Protein AF-M5BTW5-F1 (afdb_monomer)

Solvent-accessible surface area (backbone atoms only — not comparable to full-atom values): 14275 Å² total; per-residue (Å²): 142,81,82,79,69,48,65,45,101,85,70,46,76,40,90,47,66,66,61,48,65,71,44,42,82,61,73,59,71,44,66,67,44,65,47,73,63,82,58,66,48,66,36,24,76,92,53,45,68,59,40,37,49,99,88,67,48,55,36,38,48,32,36,43,25,48,19,76,54,32,57,30,72,68,23,50,55,57,41,41,78,63,69,27,49,52,42,46,26,91,67,56,38,49,52,64,59,53,48,52,54,53,52,52,46,49,64,49,48,40,52,74,67,54,36,56,63,32,69,42,62,56,97,88,36,74,31,76,58,36,57,47,41,51,50,39,47,52,48,51,41,53,49,51,49,51,40,49,53,48,28,44,51,50,52,28,56,76,51,73,59,76,52,54,48,54,60,47,49,53,53,45,54,50,53,37,54,54,45,18,58,54,43,51,75,38,71,66,64,71,38,63,52,35,39,44,9,40,45,63,66,70,44,50,60,58,56,41,71,71,58,33,60,69,51,31,65,69,53,40,54,66,71,58,53,34,50,55,43,16,47,49,52,27,48,56,50,38,38,72,56,30,92,77,55,45,72,68,54,48,55,61,50,59,70,52,32,37,58,85,86

Radius of gyration: 22.52 Å; Cα contacts (8 Å, |Δi|>4): 321; chains: 1; bounding box: 45×69×56 Å

Organism: Thanatephorus cucumeris (strain AG1-IB / isolate 7/3/14) (NCBI:txid1108050)

Structure (mmCIF, N/CA/C/O backbone):
data_AF-M5BTW5-F1
#
_entry.id   AF-M5BTW5-F1
#
loop_
_atom_site.group_PDB
_atom_site.id
_atom_site.type_symbol
_atom_site.label_atom_id
_atom_site.label_alt_id
_atom_site.label_comp_id
_atom_site.label_asym_id
_atom_site.label_entity_id
_atom_site.label_seq_id
_atom_site.pdbx_PDB_ins_code
_atom_site.Cartn_x
_atom_site.Cartn_y
_atom_site.Cartn_z
_atom_site.occupancy
_atom_site.B_iso_or_equiv
_atom_site.auth_seq_id
_atom_site.auth_comp_id
_atom_site.auth_asym_id
_atom_site.auth_atom_id
_atom_site.pdbx_PDB_model_num
ATOM 1 N N . MET A 1 1 ? 20.563 -43.520 -2.484 1.00 38.56 1 MET A N 1
ATOM 2 C CA . MET A 1 1 ? 20.083 -43.390 -3.876 1.00 38.56 1 MET A CA 1
ATOM 3 C C . MET A 1 1 ? 18.569 -43.283 -3.864 1.00 38.56 1 MET A C 1
ATOM 5 O O . MET A 1 1 ? 17.909 -44.293 -3.696 1.00 38.56 1 MET A O 1
ATOM 9 N N . MET A 1 2 ? 18.045 -42.068 -3.991 1.00 29.77 2 MET A N 1
ATOM 10 C CA . MET A 1 2 ? 16.720 -41.755 -4.539 1.00 29.77 2 MET A CA 1
ATOM 11 C C . MET A 1 2 ? 16.783 -40.260 -4.859 1.00 29.77 2 MET A C 1
ATOM 13 O O . MET A 1 2 ? 16.447 -39.415 -4.039 1.00 29.77 2 MET A O 1
ATOM 17 N N . SER A 1 3 ? 17.376 -39.941 -6.013 1.00 38.53 3 SER A N 1
ATOM 18 C CA . SER A 1 3 ? 17.286 -38.599 -6.582 1.00 38.53 3 SER A CA 1
ATOM 19 C C . SER A 1 3 ? 15.897 -38.512 -7.197 1.00 38.53 3 SER A C 1
ATOM 21 O O . SER A 1 3 ? 15.651 -39.090 -8.257 1.00 38.53 3 SER A O 1
ATOM 23 N N . SER A 1 4 ? 14.952 -37.907 -6.484 1.00 46.03 4 SER A N 1
ATOM 24 C CA . SER A 1 4 ? 13.658 -37.554 -7.052 1.00 46.03 4 SER A CA 1
ATOM 25 C C . SER A 1 4 ? 13.910 -36.534 -8.161 1.00 46.03 4 SER A C 1
ATOM 27 O O . SER A 1 4 ? 14.075 -35.346 -7.902 1.00 46.03 4 SER A O 1
ATOM 29 N N . CYS A 1 5 ? 14.010 -37.016 -9.401 1.00 45.59 5 CYS A N 1
ATOM 30 C CA . CYS A 1 5 ? 14.060 -36.166 -10.580 1.00 45.59 5 CYS A CA 1
ATOM 31 C C . CYS A 1 5 ? 12.747 -35.389 -10.646 1.00 45.59 5 CYS A C 1
ATOM 33 O O . CYS A 1 5 ? 11.687 -35.958 -10.909 1.00 45.59 5 CYS A O 1
ATOM 35 N N . HIS A 1 6 ? 12.813 -34.091 -10.376 1.00 64.94 6 HIS A N 1
ATOM 36 C CA . HIS A 1 6 ? 11.686 -33.201 -10.589 1.00 64.94 6 HIS A CA 1
ATOM 37 C C . HIS A 1 6 ? 11.663 -32.841 -12.076 1.00 64.94 6 HIS A C 1
ATOM 39 O O . HIS A 1 6 ? 12.641 -32.323 -12.610 1.00 64.94 6 HIS A O 1
ATOM 45 N N . VAL A 1 7 ? 10.575 -33.172 -12.766 1.00 63.53 7 VAL A N 1
ATOM 46 C CA . VAL A 1 7 ? 10.377 -32.790 -14.169 1.00 63.53 7 VAL A CA 1
ATOM 47 C C . VAL A 1 7 ? 9.744 -31.401 -14.189 1.00 63.53 7 VAL A C 1
ATOM 49 O O . VAL A 1 7 ? 8.758 -31.158 -13.492 1.00 63.53 7 VAL A O 1
ATOM 52 N N . SER A 1 8 ? 10.330 -30.469 -14.939 1.00 72.94 8 SER A N 1
ATOM 53 C CA . SER A 1 8 ? 9.784 -29.117 -15.085 1.00 72.94 8 SER A CA 1
ATOM 54 C C . SER A 1 8 ? 8.480 -29.123 -15.897 1.00 72.94 8 SER A C 1
ATOM 56 O O . SER A 1 8 ? 8.157 -30.086 -16.592 1.00 72.94 8 SER A O 1
ATOM 58 N N . ILE A 1 9 ? 7.761 -27.996 -15.909 1.00 71.94 9 ILE A N 1
ATOM 59 C CA . ILE A 1 9 ? 6.575 -27.814 -16.768 1.00 71.94 9 ILE A CA 1
ATOM 60 C C . ILE A 1 9 ? 6.895 -27.905 -18.275 1.00 71.94 9 ILE A C 1
ATOM 62 O O . ILE A 1 9 ? 5.992 -28.049 -19.091 1.00 71.94 9 ILE A O 1
ATOM 66 N N . THR A 1 10 ? 8.179 -27.832 -18.647 1.00 74.25 10 THR A N 1
ATOM 67 C CA . THR A 1 10 ? 8.679 -27.980 -20.022 1.00 74.25 10 THR A CA 1
ATOM 68 C C . THR A 1 10 ? 9.237 -29.379 -20.307 1.00 74.25 10 THR A C 1
ATOM 70 O O . THR A 1 10 ? 9.805 -29.592 -21.374 1.00 74.25 10 THR A O 1
ATOM 73 N N . GLY A 1 11 ? 9.107 -30.330 -19.373 1.00 78.38 11 GLY A N 1
ATOM 74 C CA . GLY A 1 11 ? 9.603 -31.702 -19.527 1.00 78.38 11 GLY A CA 1
ATOM 75 C C . GLY A 1 11 ? 11.099 -31.883 -19.239 1.00 78.38 11 GLY A C 1
ATOM 76 O O . GLY A 1 11 ? 11.637 -32.964 -19.459 1.00 78.38 11 GLY A O 1
ATOM 77 N N . GLU A 1 12 ? 11.785 -30.847 -18.751 1.00 84.50 12 GLU A N 1
ATOM 78 C CA . GLU A 1 12 ? 13.218 -30.899 -18.448 1.00 84.50 12 GLU A CA 1
ATOM 79 C C . GLU A 1 12 ? 13.471 -31.647 -17.137 1.00 84.50 12 GLU A C 1
ATOM 81 O O . GLU A 1 12 ? 12.792 -31.409 -16.136 1.00 84.50 12 GLU A O 1
ATOM 86 N N . VAL A 1 13 ? 14.477 -32.523 -17.126 1.00 86.25 13 VAL A N 1
ATOM 87 C CA . VAL A 1 13 ? 14.936 -33.192 -15.905 1.00 86.25 13 VAL A CA 1
ATOM 88 C C . VAL A 1 13 ? 15.751 -32.204 -15.075 1.00 86.25 13 VAL A C 1
ATOM 90 O O . VAL A 1 13 ? 16.834 -31.783 -15.480 1.00 86.25 13 VAL A O 1
ATOM 93 N N . ILE A 1 14 ? 15.240 -31.839 -13.900 1.00 87.62 14 ILE A N 1
ATOM 94 C CA . ILE A 1 14 ? 15.901 -30.894 -13.002 1.00 87.62 14 ILE A CA 1
ATOM 95 C C . ILE A 1 14 ? 16.895 -31.651 -12.117 1.00 87.62 14 ILE A C 1
ATOM 97 O O . ILE A 1 14 ? 16.499 -32.417 -11.238 1.00 87.62 14 ILE A O 1
ATOM 101 N N . ALA A 1 15 ? 18.189 -31.404 -12.335 1.00 87.81 15 ALA A N 1
ATOM 102 C CA . ALA A 1 15 ? 19.267 -31.996 -11.540 1.00 87.81 15 ALA A CA 1
ATOM 103 C C . ALA A 1 15 ? 19.372 -31.394 -10.124 1.00 87.81 15 ALA A C 1
ATOM 105 O O . ALA A 1 15 ? 19.670 -32.116 -9.176 1.00 87.81 15 ALA A O 1
ATOM 106 N N . ASP A 1 16 ? 19.098 -30.092 -9.975 1.00 89.88 16 ASP A N 1
ATOM 107 C CA . ASP A 1 16 ? 19.067 -29.386 -8.688 1.00 89.88 16 ASP A CA 1
ATOM 108 C C . ASP A 1 16 ? 17.818 -28.496 -8.595 1.00 89.88 16 ASP A C 1
ATOM 110 O O . ASP A 1 16 ? 17.703 -27.452 -9.244 1.00 89.88 16 AS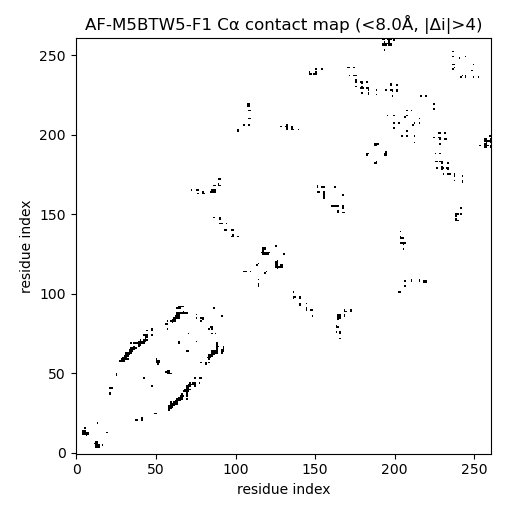P A O 1
ATOM 114 N N . GLY A 1 17 ? 16.861 -28.916 -7.763 1.00 88.94 17 GLY A N 1
ATOM 115 C CA . GLY A 1 17 ? 15.624 -28.172 -7.526 1.00 88.94 17 GLY A CA 1
ATOM 116 C C . GLY A 1 17 ? 15.844 -26.818 -6.846 1.00 88.94 17 GLY A C 1
ATOM 117 O O . GLY A 1 17 ? 15.063 -25.890 -7.063 1.00 88.94 17 GLY A O 1
ATOM 118 N N . THR A 1 18 ? 16.909 -26.668 -6.057 1.00 89.50 18 THR A N 1
ATOM 119 C CA . THR A 1 18 ? 17.249 -25.406 -5.390 1.00 89.50 18 THR A CA 1
ATOM 120 C C . THR A 1 18 ? 17.759 -24.388 -6.395 1.00 89.50 18 THR A C 1
ATOM 122 O O . THR A 1 18 ? 17.285 -23.249 -6.388 1.00 89.50 18 THR A O 1
ATOM 125 N N . ASP A 1 19 ? 18.688 -24.785 -7.266 1.00 89.88 19 ASP A N 1
ATOM 126 C CA . ASP A 1 19 ? 19.174 -23.916 -8.339 1.00 89.88 19 ASP A CA 1
ATOM 127 C C . ASP A 1 19 ? 18.041 -23.529 -9.297 1.00 89.88 19 ASP A C 1
ATOM 129 O O . ASP A 1 19 ? 17.842 -22.343 -9.580 1.00 89.88 19 ASP A O 1
ATOM 133 N N . PHE A 1 20 ? 17.224 -24.509 -9.701 1.00 90.00 20 PHE A N 1
ATOM 134 C CA . PHE A 1 20 ? 16.059 -24.270 -10.547 1.00 90.00 20 PHE A CA 1
ATOM 135 C C . PHE A 1 20 ? 15.106 -23.254 -9.918 1.00 90.00 20 PHE A C 1
ATOM 137 O O . PHE A 1 20 ? 14.772 -22.257 -10.556 1.00 90.00 20 PHE A O 1
ATOM 144 N N . ARG A 1 21 ? 14.711 -23.456 -8.654 1.00 89.06 21 ARG A N 1
ATOM 145 C CA . ARG A 1 21 ? 13.839 -22.529 -7.918 1.00 89.06 21 ARG A CA 1
ATOM 146 C C . ARG A 1 21 ? 14.444 -21.127 -7.849 1.00 89.06 21 ARG A C 1
ATOM 148 O O . ARG A 1 21 ? 13.737 -20.153 -8.079 1.00 89.06 21 ARG A O 1
ATOM 155 N N . ASN A 1 22 ? 15.734 -21.020 -7.530 1.00 91.31 22 ASN A N 1
ATOM 156 C CA . ASN A 1 22 ? 16.406 -19.732 -7.351 1.00 91.31 22 ASN A CA 1
ATOM 157 C C . ASN A 1 22 ? 16.608 -18.966 -8.666 1.00 91.31 22 ASN A C 1
ATOM 159 O O . ASN A 1 22 ? 16.847 -17.766 -8.612 1.00 91.31 22 ASN A O 1
ATOM 163 N N . ASN A 1 23 ? 16.528 -19.632 -9.821 1.00 92.06 23 ASN A N 1
ATOM 164 C CA . ASN A 1 23 ? 16.713 -19.016 -11.136 1.00 92.06 23 ASN A CA 1
ATOM 165 C C . ASN A 1 23 ? 15.454 -19.059 -12.015 1.00 92.06 23 ASN A C 1
ATOM 167 O O . ASN A 1 23 ? 15.501 -18.604 -13.158 1.00 92.06 23 ASN A O 1
ATOM 171 N N . ALA A 1 24 ? 14.338 -19.599 -11.520 1.00 91.81 24 ALA A N 1
ATOM 172 C CA . ALA A 1 24 ? 13.118 -19.810 -12.297 1.00 91.81 24 ALA A CA 1
ATOM 173 C C . ALA A 1 24 ? 12.631 -18.521 -12.978 1.00 91.81 24 ALA A C 1
ATOM 175 O O . ALA A 1 24 ? 12.308 -18.526 -14.166 1.00 91.81 24 ALA A O 1
ATOM 176 N N . HIS A 1 25 ? 12.665 -17.391 -12.270 1.00 94.12 25 HIS A N 1
ATOM 177 C CA . HIS A 1 25 ? 12.260 -16.081 -12.794 1.00 94.12 25 HIS A CA 1
ATOM 178 C C . HIS A 1 25 ? 13.103 -15.592 -13.979 1.00 94.12 25 HIS A C 1
ATOM 180 O O . HIS A 1 25 ? 12.631 -14.763 -14.746 1.00 94.12 25 HIS A O 1
ATOM 186 N N . LEU A 1 26 ? 14.321 -16.112 -14.161 1.00 95.19 26 LEU A N 1
ATOM 187 C CA . LEU A 1 26 ? 15.193 -15.793 -15.299 1.00 95.19 26 LEU A CA 1
ATOM 188 C C . LEU A 1 26 ? 14.956 -16.708 -16.511 1.00 95.19 26 LEU A C 1
ATOM 190 O O . LEU A 1 26 ? 15.565 -16.500 -17.558 1.00 95.19 26 LEU A O 1
ATOM 194 N N . ARG A 1 27 ? 14.126 -17.748 -16.365 1.00 90.69 27 ARG A N 1
ATOM 195 C CA . ARG A 1 27 ? 13.894 -18.784 -17.387 1.00 90.69 27 ARG A CA 1
ATOM 196 C C . ARG A 1 27 ? 12.555 -18.623 -18.099 1.00 90.69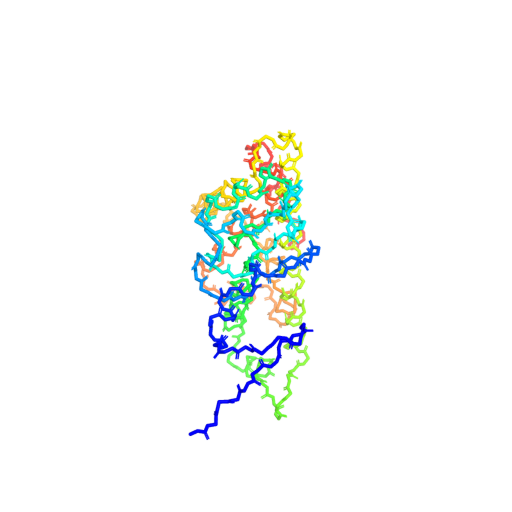 27 ARG A C 1
ATOM 198 O O . ARG A 1 27 ? 12.439 -18.994 -19.262 1.00 90.69 27 ARG A O 1
ATOM 205 N N . PHE A 1 28 ? 11.550 -18.091 -17.409 1.00 90.44 28 PHE A N 1
ATOM 206 C CA . PHE A 1 28 ? 10.185 -18.004 -17.925 1.00 90.44 28 PHE A CA 1
ATOM 207 C C . PHE A 1 28 ? 9.852 -16.623 -18.500 1.00 90.44 28 PHE A C 1
ATOM 209 O O . PHE A 1 28 ? 10.477 -15.617 -18.163 1.00 90.44 28 PHE A O 1
ATOM 216 N N . LYS A 1 29 ? 8.839 -16.598 -19.372 1.00 92.94 29 LYS A N 1
ATOM 217 C CA . LYS A 1 29 ? 8.229 -15.391 -19.943 1.00 92.94 29 LYS A CA 1
ATOM 218 C C . LYS A 1 29 ? 6.743 -15.375 -19.592 1.00 92.94 29 LYS A C 1
ATOM 220 O O . LYS A 1 29 ? 6.105 -16.425 -19.612 1.00 92.94 29 LYS A O 1
ATOM 225 N N . ALA A 1 30 ? 6.202 -14.201 -19.289 1.00 95.31 30 ALA A N 1
ATOM 226 C CA . ALA A 1 30 ? 4.786 -14.000 -18.980 1.00 95.31 30 ALA A CA 1
ATOM 227 C C . ALA A 1 30 ? 4.405 -12.531 -19.205 1.00 95.31 30 ALA A C 1
ATOM 229 O O . ALA A 1 30 ? 5.270 -11.664 -19.253 1.00 95.31 30 ALA A O 1
ATOM 230 N N . ASP A 1 31 ? 3.118 -12.205 -19.301 1.00 96.62 31 ASP A N 1
ATOM 231 C CA . ASP A 1 31 ? 2.718 -10.793 -19.380 1.00 96.62 31 ASP A CA 1
ATOM 232 C C . ASP A 1 31 ? 2.961 -10.052 -18.056 1.00 96.62 31 ASP A C 1
ATOM 234 O O . ASP A 1 31 ? 3.419 -8.905 -18.061 1.00 96.62 31 ASP A O 1
ATOM 238 N N . ILE A 1 32 ? 2.698 -10.721 -16.931 1.00 97.81 32 ILE A N 1
ATOM 239 C CA . ILE A 1 32 ? 2.801 -10.166 -15.580 1.00 97.81 32 ILE A CA 1
ATOM 240 C C . ILE A 1 32 ? 3.671 -11.085 -14.728 1.00 97.81 32 ILE A C 1
ATOM 242 O O . ILE A 1 32 ? 3.464 -12.298 -14.701 1.00 97.81 32 ILE A O 1
ATOM 246 N N . PHE A 1 33 ? 4.613 -10.495 -13.999 1.00 97.69 33 PHE A N 1
ATOM 247 C CA . PHE A 1 33 ? 5.415 -11.180 -12.998 1.00 97.69 33 PHE A CA 1
ATOM 248 C C . PHE A 1 33 ? 5.189 -10.565 -11.617 1.00 97.69 33 PHE A C 1
ATOM 250 O O . PHE A 1 33 ? 5.353 -9.362 -11.420 1.00 97.69 33 PHE A O 1
ATOM 257 N N . VAL A 1 34 ? 4.810 -11.406 -10.655 1.00 97.31 34 VAL A N 1
ATOM 258 C CA . VAL A 1 34 ? 4.547 -11.001 -9.271 1.00 97.31 34 VAL A CA 1
ATOM 259 C C . VAL A 1 34 ? 5.431 -11.845 -8.349 1.00 97.31 34 VAL A C 1
ATOM 261 O O . VAL A 1 34 ? 5.021 -12.932 -7.939 1.00 97.31 34 VAL A O 1
ATOM 264 N N . PRO A 1 35 ? 6.682 -11.432 -8.069 1.00 95.75 35 PRO A N 1
ATOM 265 C CA . PRO A 1 35 ? 7.509 -12.155 -7.114 1.00 95.75 35 PRO A CA 1
ATOM 266 C C . PRO A 1 35 ? 6.924 -11.986 -5.709 1.00 95.75 35 PRO A C 1
ATOM 268 O O . PRO A 1 35 ? 6.906 -10.876 -5.191 1.00 95.75 35 PRO A O 1
ATOM 271 N N . CYS A 1 36 ? 6.464 -13.079 -5.092 1.00 94.00 36 CYS A N 1
ATOM 272 C CA . CYS A 1 36 ? 5.878 -13.106 -3.738 1.00 94.00 36 CYS A CA 1
ATOM 273 C C . CYS A 1 36 ? 6.746 -13.861 -2.713 1.00 94.00 36 CYS A C 1
ATOM 275 O O . CYS A 1 36 ? 6.287 -14.220 -1.634 1.00 94.00 36 CYS A O 1
ATOM 277 N N . GLY A 1 37 ? 8.000 -14.140 -3.058 1.00 89.75 37 GLY A N 1
ATOM 278 C CA . GLY A 1 37 ? 8.998 -14.729 -2.176 1.00 89.75 37 GLY A CA 1
ATOM 279 C C . GLY A 1 37 ? 10.335 -14.851 -2.899 1.00 89.75 37 GLY A C 1
ATOM 280 O O . GLY A 1 37 ? 10.506 -14.319 -3.994 1.00 89.75 37 GLY A O 1
ATOM 281 N N . GLY A 1 38 ? 11.272 -15.586 -2.307 1.00 88.38 38 GLY A N 1
ATOM 282 C CA . GLY A 1 38 ? 12.609 -15.787 -2.864 1.00 88.38 38 GLY A CA 1
ATOM 283 C C . GLY A 1 38 ? 13.686 -15.028 -2.096 1.00 88.38 38 GLY A C 1
ATOM 284 O O . GLY A 1 38 ? 13.438 -14.471 -1.030 1.00 88.38 38 GLY A O 1
ATOM 285 N N . ARG A 1 39 ? 14.915 -15.076 -2.611 1.00 92.38 39 ARG A N 1
ATOM 286 C CA . ARG A 1 39 ? 16.057 -14.410 -1.979 1.00 92.38 39 ARG A CA 1
ATOM 287 C C . ARG A 1 39 ? 16.024 -12.908 -2.289 1.00 92.38 39 ARG A C 1
ATOM 289 O O . ARG A 1 39 ? 15.640 -12.549 -3.404 1.00 92.38 39 ARG A O 1
ATOM 296 N N . PRO A 1 40 ? 16.467 -12.048 -1.358 1.00 95.12 40 PRO A N 1
ATOM 297 C CA . PRO A 1 40 ? 16.780 -10.667 -1.692 1.00 95.12 40 PRO A CA 1
ATOM 298 C C . PRO A 1 40 ? 17.733 -10.610 -2.888 1.00 95.12 40 PRO A C 1
ATOM 300 O O . PRO A 1 40 ? 18.586 -11.483 -3.056 1.00 95.12 40 PRO A O 1
ATOM 303 N N . GLU A 1 41 ? 17.563 -9.590 -3.722 1.00 96.88 41 GLU A N 1
ATOM 304 C CA . GLU A 1 41 ? 18.402 -9.310 -4.888 1.00 96.88 41 GLU A CA 1
ATOM 305 C C . GLU A 1 41 ? 18.466 -10.450 -5.919 1.00 96.88 41 GLU A C 1
ATOM 307 O O . GLU A 1 41 ? 19.421 -10.554 -6.699 1.00 96.88 41 GLU A O 1
ATOM 312 N N . ALA A 1 42 ? 17.433 -11.299 -5.960 1.00 97.50 42 ALA A N 1
ATOM 313 C CA . ALA A 1 42 ? 17.290 -12.370 -6.942 1.00 97.50 42 ALA A CA 1
ATOM 314 C C . ALA A 1 42 ? 17.330 -11.848 -8.389 1.00 97.50 42 ALA A C 1
ATOM 316 O O . ALA A 1 42 ? 17.799 -12.553 -9.290 1.00 97.50 42 ALA A O 1
ATOM 317 N N . ILE A 1 43 ? 16.882 -10.610 -8.620 1.00 98.12 43 ILE A N 1
ATOM 318 C CA . ILE A 1 43 ? 17.162 -9.860 -9.846 1.00 98.12 43 ILE A CA 1
ATOM 319 C C . ILE A 1 43 ? 18.036 -8.659 -9.488 1.00 98.12 43 ILE A C 1
ATOM 321 O O . ILE A 1 43 ? 17.644 -7.778 -8.727 1.00 98.12 43 ILE A O 1
ATOM 325 N N . ASN A 1 44 ? 19.222 -8.597 -10.077 1.00 98.06 44 ASN A N 1
ATOM 326 C CA . ASN A 1 44 ? 20.183 -7.531 -9.846 1.00 98.06 44 ASN A CA 1
ATOM 327 C C . ASN A 1 44 ? 20.912 -7.170 -11.147 1.00 98.06 44 ASN A C 1
ATOM 329 O O . ASN A 1 44 ? 20.672 -7.758 -12.202 1.00 98.06 44 ASN A O 1
ATOM 333 N N . ILE A 1 45 ? 21.807 -6.182 -11.099 1.00 97.44 45 ILE A N 1
ATOM 334 C CA . ILE A 1 45 ? 22.451 -5.661 -12.312 1.00 97.44 45 ILE A CA 1
ATOM 335 C C . ILE A 1 45 ? 23.282 -6.717 -13.062 1.00 97.44 45 ILE A C 1
ATOM 337 O O . ILE A 1 45 ? 23.411 -6.624 -14.279 1.00 97.44 45 ILE A O 1
ATOM 341 N N . SER A 1 46 ? 23.790 -7.743 -12.367 1.00 97.69 46 SER A N 1
ATOM 342 C CA . SER A 1 46 ? 24.590 -8.809 -12.983 1.00 97.69 46 SER A CA 1
ATOM 343 C C . SER A 1 46 ? 23.757 -9.799 -13.804 1.00 97.69 46 SER A C 1
ATOM 345 O O . SER A 1 46 ? 24.299 -10.449 -14.695 1.00 97.69 46 SER A O 1
ATOM 347 N N . ASN A 1 47 ? 22.448 -9.916 -13.536 1.00 97.69 47 ASN A N 1
ATOM 348 C CA . ASN A 1 47 ? 21.592 -10.924 -14.168 1.00 97.69 47 ASN A CA 1
ATOM 349 C C . ASN A 1 47 ? 20.353 -10.361 -14.884 1.00 97.69 47 ASN A C 1
ATOM 351 O O . ASN A 1 47 ? 19.749 -11.083 -15.674 1.00 97.69 47 ASN A O 1
ATOM 355 N N . VAL A 1 48 ? 19.990 -9.090 -14.674 1.00 98.06 48 VAL A N 1
ATOM 356 C CA . VAL A 1 48 ? 18.768 -8.478 -15.229 1.00 98.06 48 VAL A CA 1
ATOM 357 C C . VAL A 1 48 ? 18.724 -8.492 -16.760 1.00 98.06 48 VAL A C 1
ATOM 359 O O . VAL A 1 48 ? 17.647 -8.563 -17.347 1.00 98.06 48 VAL A O 1
ATOM 362 N N . SER A 1 49 ? 19.879 -8.497 -17.431 1.00 97.06 49 SER A N 1
ATOM 363 C CA . SER A 1 49 ? 19.960 -8.629 -18.890 1.00 97.06 49 SER A CA 1
ATOM 364 C C . SER A 1 49 ? 19.367 -9.943 -19.404 1.00 97.06 49 SER A C 1
ATOM 366 O O . SER A 1 49 ? 18.849 -9.964 -20.514 1.00 97.06 49 SER A O 1
ATOM 368 N N . ARG A 1 50 ? 19.354 -11.011 -18.590 1.00 97.44 50 ARG A N 1
ATOM 369 C CA . ARG A 1 50 ? 18.732 -12.306 -18.927 1.00 97.44 50 ARG A CA 1
ATOM 370 C C . ARG A 1 50 ? 17.209 -12.235 -19.045 1.00 97.44 50 ARG A C 1
ATOM 372 O O . ARG A 1 50 ? 16.602 -13.174 -19.544 1.00 97.44 50 ARG A O 1
ATOM 379 N N . LEU A 1 51 ? 16.596 -11.151 -18.568 1.00 97.56 51 LEU A N 1
ATOM 380 C CA . LEU A 1 51 ? 15.161 -10.894 -18.701 1.00 97.56 51 LEU A CA 1
ATOM 381 C C . LEU A 1 51 ? 14.807 -10.170 -19.999 1.00 97.56 51 LEU A C 1
ATOM 383 O O . LEU A 1 51 ? 13.651 -9.795 -20.186 1.00 97.56 51 LEU A O 1
ATOM 387 N N . ILE A 1 52 ? 15.786 -9.930 -20.867 1.00 97.12 52 ILE A N 1
ATOM 388 C CA . ILE A 1 52 ? 15.611 -9.299 -22.167 1.00 97.12 52 ILE A CA 1
ATOM 389 C C . ILE A 1 52 ? 15.968 -10.337 -23.224 1.00 97.12 52 ILE A C 1
ATOM 391 O O . ILE A 1 52 ? 17.026 -10.961 -23.147 1.00 97.12 52 ILE A O 1
ATOM 395 N N . ASP A 1 53 ? 15.087 -10.539 -24.198 1.00 93.94 53 ASP A N 1
ATOM 396 C CA . ASP A 1 53 ? 15.379 -11.447 -25.300 1.00 93.94 53 ASP A CA 1
ATOM 397 C C . ASP A 1 53 ? 16.271 -10.803 -26.374 1.00 93.94 53 ASP A C 1
ATOM 399 O O . ASP A 1 53 ? 16.686 -9.647 -26.272 1.00 93.94 53 ASP A O 1
ATOM 403 N N . HIS A 1 54 ? 16.607 -11.587 -27.400 1.00 93.31 54 HIS A N 1
ATOM 404 C CA . HIS A 1 54 ? 17.511 -11.175 -28.475 1.00 93.31 54 HIS A CA 1
ATOM 405 C C . HIS A 1 54 ? 16.987 -9.986 -29.295 1.00 93.31 54 HIS A C 1
ATOM 407 O O . HIS A 1 54 ? 17.794 -9.237 -29.838 1.00 93.31 54 HIS A O 1
ATOM 413 N N . ASP A 1 55 ? 15.667 -9.774 -29.325 1.00 92.88 55 ASP A N 1
ATOM 414 C CA . ASP A 1 55 ? 15.019 -8.641 -29.995 1.00 92.88 55 ASP A CA 1
ATOM 415 C C . ASP A 1 55 ? 14.950 -7.392 -29.097 1.00 92.88 55 ASP A C 1
ATOM 417 O O . ASP A 1 55 ? 14.396 -6.358 -29.476 1.00 92.88 55 ASP A O 1
ATOM 421 N N . GLY A 1 56 ? 15.486 -7.468 -27.874 1.00 92.94 56 GLY A N 1
ATOM 422 C CA . GLY A 1 56 ? 15.420 -6.388 -26.896 1.00 92.94 56 GLY A CA 1
ATOM 423 C C . GLY A 1 56 ? 14.084 -6.306 -26.153 1.00 92.94 56 GLY A C 1
ATOM 424 O O . GLY A 1 56 ? 13.862 -5.344 -25.409 1.00 92.94 56 GLY A O 1
A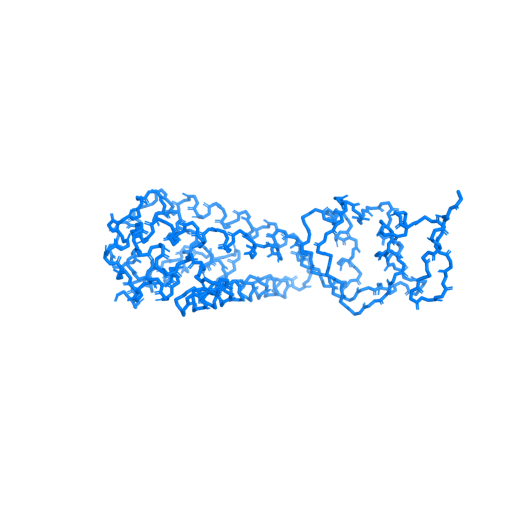TOM 425 N N . LYS A 1 57 ? 13.189 -7.289 -26.319 1.00 95.38 57 LYS A N 1
ATOM 426 C CA . LYS A 1 57 ? 11.879 -7.309 -25.668 1.00 95.38 57 LYS A CA 1
ATOM 427 C C . LYS A 1 57 ? 12.000 -7.904 -24.259 1.00 95.38 57 LYS A C 1
ATOM 429 O O . LYS A 1 57 ? 12.627 -8.948 -24.069 1.00 95.38 57 LYS A O 1
ATOM 434 N N . PRO A 1 58 ? 11.400 -7.265 -23.239 1.00 97.44 58 PRO A N 1
ATOM 435 C CA . PRO A 1 58 ? 11.423 -7.813 -21.894 1.00 97.44 58 PRO A CA 1
ATOM 436 C C . PRO A 1 58 ? 10.549 -9.070 -21.797 1.00 97.44 58 PRO A C 1
ATOM 438 O O . PRO A 1 58 ? 9.477 -9.154 -22.400 1.00 97.44 58 PRO A O 1
ATOM 441 N N . HIS A 1 59 ? 10.988 -10.030 -20.984 1.00 96.81 59 HIS A N 1
ATOM 442 C CA . HIS A 1 59 ? 10.251 -11.257 -20.669 1.00 96.81 59 HIS A CA 1
ATOM 443 C C . HIS A 1 59 ? 8.920 -10.985 -19.966 1.00 96.81 59 HIS A C 1
ATOM 445 O O . HIS A 1 59 ? 8.011 -11.806 -20.078 1.00 96.81 59 HIS A O 1
ATOM 451 N N . PHE A 1 60 ? 8.826 -9.849 -19.266 1.00 97.94 60 PHE A N 1
ATOM 452 C CA . PHE A 1 60 ? 7.658 -9.401 -18.515 1.00 97.94 60 PHE A CA 1
ATOM 453 C C . PHE A 1 60 ? 7.289 -7.976 -18.918 1.00 97.94 60 PHE A C 1
ATOM 455 O O . PHE A 1 60 ? 8.154 -7.101 -18.960 1.00 97.94 60 PHE A O 1
ATOM 462 N N . LYS A 1 61 ? 6.005 -7.725 -19.192 1.00 97.88 61 LYS A N 1
ATOM 463 C CA . LYS A 1 61 ? 5.509 -6.365 -19.469 1.00 97.88 61 LYS A CA 1
ATOM 464 C C . LYS A 1 61 ? 5.231 -5.607 -18.174 1.00 97.88 61 LYS A C 1
ATOM 466 O O . LYS A 1 61 ? 5.512 -4.412 -18.093 1.00 97.88 61 LYS A O 1
ATOM 471 N N . TYR A 1 62 ? 4.707 -6.316 -17.176 1.00 98.38 62 TYR A N 1
ATOM 472 C CA . TYR A 1 62 ? 4.377 -5.783 -15.860 1.00 98.38 62 TYR A CA 1
ATOM 473 C C . TYR A 1 62 ? 5.108 -6.554 -14.770 1.00 98.38 62 TYR A C 1
ATOM 475 O O . TYR A 1 62 ? 5.163 -7.785 -14.804 1.00 98.38 62 TYR A O 1
ATOM 483 N N . ILE A 1 63 ? 5.632 -5.828 -13.788 1.00 98.38 63 ILE A N 1
ATOM 484 C CA . ILE A 1 63 ? 6.232 -6.399 -12.586 1.00 98.38 63 ILE A CA 1
ATOM 485 C C . ILE A 1 63 ? 5.614 -5.724 -11.363 1.00 98.38 63 ILE A C 1
ATOM 487 O O . ILE A 1 63 ? 5.629 -4.499 -11.256 1.00 98.38 63 ILE A O 1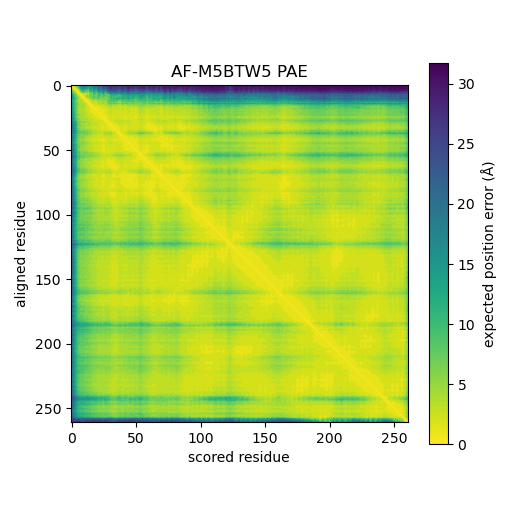
ATOM 491 N N . VAL A 1 64 ? 5.078 -6.521 -10.442 1.00 97.94 64 VAL A N 1
ATOM 492 C CA . VAL A 1 64 ? 4.525 -6.046 -9.165 1.00 97.94 64 VAL A CA 1
ATOM 493 C C . VAL A 1 64 ? 5.255 -6.774 -8.046 1.00 97.94 64 VAL A C 1
ATOM 495 O O . VAL A 1 64 ? 5.022 -7.959 -7.823 1.00 97.94 64 VAL A O 1
ATOM 498 N N . GLU A 1 65 ? 6.190 -6.103 -7.379 1.00 97.00 65 GLU A N 1
ATOM 499 C CA . GLU A 1 65 ? 7.061 -6.758 -6.401 1.00 97.00 65 GLU A CA 1
ATOM 500 C C . GLU A 1 65 ? 6.349 -6.996 -5.062 1.00 97.00 65 GLU A C 1
ATOM 502 O O . GLU A 1 65 ? 6.350 -6.147 -4.183 1.00 97.00 65 GLU A O 1
ATOM 507 N N . GLY A 1 66 ? 5.743 -8.170 -4.876 1.00 95.06 66 GLY A N 1
ATOM 508 C CA . GLY A 1 66 ? 5.162 -8.553 -3.582 1.00 95.06 66 GLY A CA 1
ATOM 509 C C . GLY A 1 66 ? 6.220 -8.878 -2.517 1.00 95.06 66 GLY A C 1
ATOM 510 O O . GLY A 1 66 ? 6.003 -8.671 -1.327 1.00 95.06 66 GLY A O 1
ATOM 511 N N . ALA A 1 67 ? 7.380 -9.380 -2.937 1.00 94.31 67 ALA A N 1
ATOM 512 C CA . ALA A 1 67 ? 8.492 -9.747 -2.074 1.00 94.31 67 ALA A CA 1
ATOM 513 C C . ALA A 1 67 ? 9.394 -8.552 -1.772 1.00 94.31 67 ALA A C 1
ATOM 515 O O . ALA A 1 67 ? 9.782 -7.801 -2.666 1.00 94.31 67 ALA A O 1
ATOM 516 N N . ASN A 1 68 ? 9.789 -8.434 -0.507 1.00 93.31 68 ASN A N 1
ATOM 517 C CA . ASN A 1 68 ? 10.718 -7.407 -0.067 1.00 93.31 68 ASN A CA 1
ATOM 518 C C . ASN A 1 68 ? 12.108 -7.615 -0.695 1.00 93.31 68 ASN A C 1
ATOM 520 O O . ASN A 1 68 ? 12.688 -8.698 -0.593 1.00 93.31 68 ASN A O 1
ATOM 524 N N . LEU A 1 69 ? 12.641 -6.563 -1.314 1.00 94.44 69 LEU A N 1
ATOM 525 C CA . LEU A 1 69 ? 13.980 -6.462 -1.895 1.00 94.44 69 LEU A CA 1
ATOM 526 C C . LEU A 1 69 ? 14.303 -7.508 -2.974 1.00 94.44 69 LEU A C 1
ATOM 528 O O . LEU A 1 69 ? 15.472 -7.824 -3.186 1.00 94.44 69 LEU A O 1
ATOM 532 N N . PHE A 1 70 ? 13.304 -8.053 -3.676 1.00 97.62 70 PHE A N 1
ATOM 533 C CA . PHE A 1 70 ? 13.536 -9.081 -4.701 1.00 97.62 70 PHE A CA 1
ATOM 534 C C . PHE A 1 70 ? 14.344 -8.556 -5.901 1.00 97.62 70 PHE A C 1
ATOM 536 O O . PHE A 1 70 ? 15.214 -9.261 -6.420 1.00 97.62 70 PHE A O 1
ATOM 543 N N . ILE A 1 71 ? 14.081 -7.316 -6.332 1.00 98.31 71 ILE A N 1
ATOM 544 C CA . ILE A 1 71 ? 14.793 -6.649 -7.430 1.00 98.31 71 ILE A CA 1
ATOM 545 C C . ILE A 1 71 ? 15.627 -5.490 -6.877 1.00 98.31 71 ILE A C 1
ATOM 547 O O . ILE A 1 71 ? 15.119 -4.631 -6.161 1.00 98.31 71 ILE A O 1
ATOM 551 N N . THR A 1 72 ? 16.911 -5.398 -7.226 1.00 98.25 72 THR A N 1
ATOM 552 C CA . THR A 1 72 ? 17.724 -4.238 -6.815 1.00 98.25 72 THR A CA 1
ATOM 553 C C . THR A 1 72 ? 17.308 -2.969 -7.558 1.00 98.25 72 THR A C 1
ATOM 555 O O . THR A 1 72 ? 16.810 -3.016 -8.684 1.00 98.25 72 THR A O 1
ATOM 558 N N . GLN A 1 73 ? 17.560 -1.793 -6.975 1.00 97.81 73 GLN A N 1
ATOM 559 C CA . GLN A 1 73 ? 17.156 -0.520 -7.588 1.00 97.81 73 GLN A CA 1
ATOM 560 C C . GLN A 1 73 ? 17.736 -0.327 -8.999 1.00 97.81 73 GLN A C 1
ATOM 562 O O . GLN A 1 73 ? 17.015 0.078 -9.908 1.00 97.81 73 GLN A O 1
ATOM 567 N N . GLN A 1 74 ? 19.003 -0.694 -9.221 1.00 98.25 74 GLN A N 1
ATOM 568 C CA . GLN A 1 74 ? 19.625 -0.605 -10.548 1.00 98.25 74 GLN A CA 1
ATOM 569 C C . GLN A 1 74 ? 18.941 -1.519 -11.574 1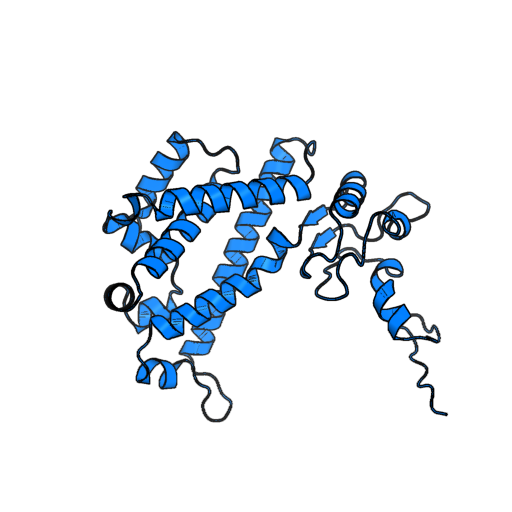.00 98.25 74 GLN A C 1
ATOM 571 O O . GLN A 1 74 ? 18.741 -1.117 -12.722 1.00 98.25 74 GLN A O 1
ATOM 576 N N . ALA A 1 75 ? 18.522 -2.720 -11.164 1.00 98.44 75 ALA A N 1
ATOM 577 C CA . ALA A 1 75 ? 17.773 -3.621 -12.030 1.00 98.44 75 ALA A CA 1
ATOM 578 C C . ALA A 1 75 ? 16.368 -3.085 -12.351 1.00 98.44 75 ALA A C 1
ATOM 580 O O . ALA A 1 75 ? 15.953 -3.146 -13.508 1.00 98.44 75 ALA A O 1
ATOM 581 N N . ARG A 1 76 ? 15.666 -2.471 -11.386 1.00 98.44 76 ARG A N 1
ATOM 582 C CA . ARG A 1 76 ? 14.373 -1.808 -11.645 1.00 98.44 76 ARG A CA 1
ATOM 583 C C . ARG A 1 76 ? 14.504 -0.705 -12.694 1.00 98.44 76 ARG A C 1
ATOM 585 O O . ARG A 1 76 ? 13.776 -0.702 -13.684 1.00 98.44 76 ARG A O 1
ATOM 592 N N . LEU A 1 77 ? 15.493 0.178 -12.536 1.00 98.38 77 LEU A N 1
ATOM 593 C CA . LEU A 1 77 ? 15.768 1.255 -13.495 1.00 98.38 77 LEU A CA 1
ATOM 594 C C . LEU A 1 77 ? 16.134 0.714 -14.885 1.00 98.38 77 LEU A C 1
ATOM 596 O O . LEU A 1 77 ? 15.724 1.276 -15.901 1.00 98.38 77 LEU A O 1
ATOM 600 N N . PHE A 1 78 ? 16.893 -0.383 -14.946 1.00 98.38 78 PHE A N 1
ATOM 601 C CA . PHE A 1 78 ? 17.226 -1.056 -16.201 1.00 98.38 78 PHE A CA 1
ATOM 602 C C . PHE A 1 78 ? 15.980 -1.586 -16.932 1.00 98.38 78 PHE A C 1
ATOM 604 O O . PHE A 1 78 ? 15.899 -1.461 -18.160 1.00 98.38 78 PHE A O 1
ATOM 611 N N . LEU A 1 79 ? 15.029 -2.165 -16.192 1.00 98.25 79 LEU A N 1
ATOM 612 C CA . LEU A 1 79 ? 13.774 -2.710 -16.719 1.00 98.25 79 LEU A CA 1
ATOM 613 C C . LEU A 1 79 ? 12.822 -1.592 -17.166 1.00 98.25 79 LEU A C 1
ATOM 615 O O . LEU A 1 79 ? 12.301 -1.638 -18.279 1.00 98.25 79 LEU A O 1
ATOM 619 N N . GLU A 1 80 ? 12.657 -0.538 -16.364 1.00 97.88 80 GLU A N 1
ATOM 620 C CA . GLU A 1 80 ? 11.793 0.597 -16.717 1.00 97.88 80 GLU A CA 1
ATOM 621 C C . GLU A 1 80 ? 12.287 1.353 -17.963 1.00 97.88 80 GLU A C 1
ATOM 623 O O . GLU A 1 80 ? 11.480 1.729 -18.814 1.00 97.88 80 GLU A O 1
ATOM 628 N N . LYS A 1 81 ? 13.611 1.488 -18.158 1.00 96.56 81 LYS A N 1
ATOM 629 C CA . LYS A 1 81 ? 14.193 2.029 -19.409 1.00 96.56 81 LYS A CA 1
ATOM 630 C C . LYS A 1 81 ? 13.789 1.230 -20.654 1.00 96.56 81 LYS A C 1
ATOM 632 O O . LYS A 1 81 ? 13.801 1.765 -21.758 1.00 96.56 81 LYS A O 1
ATOM 637 N N . ARG A 1 82 ? 13.411 -0.039 -20.481 1.00 96.56 82 ARG A N 1
ATOM 638 C CA . ARG A 1 82 ? 12.906 -0.942 -21.528 1.00 96.56 82 ARG A CA 1
ATOM 639 C C . ARG A 1 82 ? 11.383 -1.063 -21.512 1.00 96.56 82 ARG A C 1
ATOM 641 O O . ARG A 1 82 ? 10.832 -2.028 -22.029 1.00 96.56 82 ARG A O 1
ATOM 648 N N . ARG A 1 83 ? 10.705 -0.050 -20.962 1.00 95.62 83 ARG A N 1
ATOM 649 C CA . ARG A 1 83 ? 9.243 0.101 -20.939 1.00 95.62 83 ARG A CA 1
ATOM 650 C C . ARG A 1 83 ? 8.505 -0.970 -20.130 1.00 95.62 83 ARG A C 1
ATOM 652 O O . ARG A 1 83 ? 7.297 -1.117 -20.295 1.00 95.62 83 ARG A O 1
ATOM 659 N N . VAL A 1 84 ? 9.198 -1.680 -19.238 1.00 98.00 84 VAL A N 1
ATOM 660 C CA . VAL A 1 84 ? 8.536 -2.528 -18.240 1.00 98.00 84 VAL A CA 1
ATOM 661 C C . VAL A 1 84 ? 7.803 -1.625 -17.252 1.00 98.00 84 VAL A C 1
ATOM 663 O O . VAL A 1 84 ? 8.386 -0.684 -16.714 1.00 98.00 84 VAL A O 1
ATOM 666 N N . VAL A 1 85 ? 6.525 -1.903 -17.005 1.00 98.00 85 VAL A N 1
ATOM 667 C CA . VAL A 1 85 ? 5.752 -1.214 -15.967 1.00 98.00 85 VAL A CA 1
ATOM 668 C C . VAL A 1 85 ? 6.019 -1.916 -14.645 1.00 98.00 85 VAL A C 1
ATOM 670 O O . VAL A 1 85 ? 5.554 -3.033 -14.427 1.00 98.00 85 VAL A O 1
ATOM 673 N N . LEU A 1 86 ? 6.790 -1.267 -13.777 1.00 98.25 86 LEU A N 1
ATOM 674 C CA . LEU A 1 86 ? 7.236 -1.845 -12.517 1.00 98.25 86 LEU A CA 1
ATOM 675 C C . LEU A 1 86 ? 6.669 -1.072 -11.323 1.00 98.25 86 LEU A C 1
ATOM 677 O O . LEU A 1 86 ? 6.791 0.152 -11.255 1.00 98.25 86 LEU A O 1
ATOM 681 N N . PHE A 1 87 ? 6.084 -1.804 -10.374 1.00 97.94 87 PHE A N 1
ATOM 682 C CA . PHE A 1 87 ? 5.720 -1.306 -9.050 1.00 97.94 87 PHE A CA 1
ATOM 683 C C . PHE A 1 87 ? 6.661 -1.904 -8.009 1.00 97.94 87 PHE A C 1
ATOM 685 O O . PHE A 1 87 ? 6.699 -3.121 -7.811 1.00 97.94 87 PHE A O 1
ATOM 692 N N . LYS A 1 88 ? 7.432 -1.012 -7.379 1.00 96.75 88 LYS A N 1
ATOM 693 C CA . LYS A 1 88 ? 8.419 -1.334 -6.351 1.00 96.75 88 LYS A CA 1
ATOM 694 C C . LYS A 1 88 ? 7.741 -1.969 -5.130 1.00 96.75 88 LYS A C 1
ATOM 696 O O . LYS A 1 88 ? 6.610 -1.625 -4.785 1.00 96.75 88 LYS A O 1
ATOM 701 N N . ASP A 1 89 ? 8.482 -2.842 -4.459 1.00 95.31 89 ASP A N 1
ATOM 702 C CA . ASP A 1 89 ? 8.081 -3.552 -3.247 1.00 95.31 89 ASP A CA 1
ATOM 703 C C . ASP A 1 89 ? 7.527 -2.639 -2.159 1.00 95.31 89 ASP A C 1
ATOM 705 O O . ASP A 1 89 ? 6.417 -2.871 -1.690 1.00 95.31 89 ASP A O 1
ATOM 709 N N . SER A 1 90 ? 8.221 -1.542 -1.852 1.00 93.56 90 SER A N 1
ATOM 710 C CA . SER A 1 90 ? 7.787 -0.569 -0.842 1.00 93.56 90 SER A CA 1
ATOM 711 C C . SER A 1 90 ? 6.408 0.044 -1.094 1.00 93.56 90 SER A C 1
ATOM 713 O O . SER A 1 90 ? 5.833 0.580 -0.156 1.00 93.56 90 SER A O 1
ATOM 715 N N . SER A 1 91 ? 5.871 -0.024 -2.317 1.00 95.56 91 SER A N 1
ATOM 716 C CA . SER A 1 91 ? 4.477 0.335 -2.621 1.00 95.56 91 SER A CA 1
ATOM 717 C C . SER A 1 91 ? 3.571 -0.895 -2.730 1.00 95.56 91 SER A C 1
ATOM 719 O O . SER A 1 91 ? 2.442 -0.874 -2.248 1.00 95.56 91 SER A O 1
ATOM 721 N N . ALA A 1 92 ? 4.041 -1.974 -3.358 1.00 95.62 92 ALA A N 1
ATOM 722 C CA . ALA A 1 92 ? 3.218 -3.134 -3.693 1.00 95.62 92 ALA A CA 1
ATOM 723 C C . ALA A 1 92 ? 2.940 -4.084 -2.510 1.00 95.62 92 ALA A C 1
ATOM 725 O O . ALA A 1 92 ? 1.936 -4.795 -2.533 1.00 95.62 92 ALA A O 1
ATOM 726 N N . ASN A 1 93 ? 3.786 -4.101 -1.473 1.00 93.56 93 ASN A N 1
ATOM 727 C CA . ASN A 1 93 ? 3.710 -5.083 -0.382 1.00 93.56 93 ASN A CA 1
ATOM 728 C C . ASN A 1 93 ? 3.119 -4.555 0.944 1.00 93.56 93 ASN A C 1
ATOM 730 O O . ASN A 1 93 ? 3.077 -5.284 1.936 1.00 93.56 93 ASN A O 1
ATOM 734 N N . LYS A 1 94 ? 2.588 -3.322 0.965 1.00 93.62 94 LYS A N 1
ATOM 735 C CA . LYS A 1 94 ? 2.042 -2.670 2.177 1.00 93.62 94 LYS A CA 1
ATOM 736 C C . LYS A 1 94 ? 0.834 -3.381 2.802 1.00 93.62 94 LYS A C 1
ATOM 738 O O . LYS A 1 94 ? 0.524 -3.145 3.971 1.00 93.62 94 LYS A O 1
ATOM 743 N N . GLY A 1 95 ? 0.161 -4.257 2.051 1.00 94.06 95 GLY A N 1
ATOM 744 C CA . GLY A 1 95 ? -1.037 -4.967 2.507 1.00 94.06 95 GLY A CA 1
ATOM 745 C C . GLY A 1 95 ? -0.824 -5.762 3.797 1.00 94.06 95 GLY A C 1
ATOM 746 O O . GLY A 1 95 ? -1.681 -5.714 4.672 1.00 94.06 95 GLY A O 1
ATOM 747 N N . GLY A 1 96 ? 0.339 -6.407 3.960 1.00 92.25 96 GLY A N 1
ATOM 748 C CA . GLY A 1 96 ? 0.653 -7.181 5.167 1.00 92.25 96 GLY A CA 1
ATOM 749 C C . GLY A 1 96 ? 0.769 -6.322 6.431 1.00 92.25 96 GLY A C 1
ATOM 750 O O . GLY A 1 96 ? 0.257 -6.700 7.483 1.00 92.25 96 GLY A O 1
ATOM 751 N N . VAL A 1 97 ? 1.385 -5.138 6.316 1.00 92.19 97 VAL A N 1
ATOM 752 C CA . VAL A 1 97 ? 1.472 -4.167 7.421 1.00 92.19 97 VAL A CA 1
ATOM 753 C C . VAL A 1 97 ? 0.086 -3.620 7.751 1.00 92.19 97 VAL A C 1
ATOM 755 O O . VAL A 1 97 ? -0.290 -3.554 8.913 1.00 92.19 97 VAL A O 1
ATOM 758 N N . THR A 1 98 ? -0.716 -3.291 6.732 1.00 94.56 98 THR A N 1
ATOM 759 C CA . THR A 1 98 ? -2.094 -2.821 6.945 1.00 94.56 98 THR A CA 1
ATOM 760 C C . THR A 1 98 ? -2.939 -3.869 7.671 1.00 94.56 98 THR A C 1
ATOM 762 O O . THR A 1 98 ? -3.626 -3.530 8.632 1.00 94.56 98 THR A O 1
ATOM 765 N N . SER A 1 99 ? -2.878 -5.142 7.264 1.00 96.12 99 SER A N 1
ATOM 766 C CA . SER A 1 99 ? -3.654 -6.197 7.923 1.00 96.12 99 SER A CA 1
ATOM 767 C C . SER A 1 99 ? -3.246 -6.408 9.378 1.00 96.12 99 SER A C 1
ATOM 769 O O . SER A 1 99 ? -4.125 -6.492 10.230 1.00 96.12 99 SER A O 1
ATOM 771 N N . SER A 1 100 ? -1.945 -6.444 9.687 1.00 94.69 100 SER A N 1
ATOM 772 C CA . SER A 1 100 ? -1.486 -6.676 11.061 1.00 94.69 100 SER A CA 1
ATOM 773 C C . SER A 1 100 ? -1.764 -5.480 11.974 1.00 94.69 100 SER A C 1
ATOM 775 O O . SER A 1 100 ? -2.182 -5.666 13.114 1.00 94.69 100 SER A O 1
ATOM 777 N N . SER A 1 101 ? -1.624 -4.244 11.479 1.00 95.12 101 SER A N 1
ATOM 778 C CA . SER A 1 101 ? -2.017 -3.048 12.235 1.00 95.12 101 SER A CA 1
ATOM 779 C C . SER A 1 101 ? -3.510 -3.051 12.570 1.00 95.12 101 SER A C 1
ATOM 781 O O . SER A 1 101 ? -3.893 -2.715 13.689 1.00 95.12 101 SER A O 1
ATOM 783 N N . LEU A 1 102 ? -4.366 -3.464 11.632 1.00 96.81 102 LEU A N 1
ATOM 784 C CA . LEU A 1 102 ? -5.807 -3.553 11.873 1.00 96.81 102 LEU A CA 1
ATOM 785 C C . LEU A 1 102 ? -6.180 -4.755 12.755 1.00 96.81 102 LEU A C 1
ATOM 787 O O . LEU A 1 102 ? -7.161 -4.695 13.489 1.00 96.81 102 LEU A O 1
ATOM 791 N N . GLU A 1 103 ? -5.393 -5.823 12.773 1.00 96.06 103 GLU A N 1
ATOM 792 C CA . GLU A 1 103 ? -5.562 -6.902 13.749 1.00 96.06 103 GLU A CA 1
ATOM 793 C C . GLU A 1 103 ? -5.248 -6.430 15.179 1.00 96.06 103 GLU A C 1
ATOM 795 O O . GLU A 1 103 ? -6.054 -6.633 16.089 1.00 96.06 103 GLU A O 1
ATOM 800 N N . VAL A 1 104 ? -4.136 -5.708 15.370 1.00 96.31 104 VAL A N 1
ATOM 801 C CA . VAL A 1 104 ? -3.789 -5.077 16.657 1.00 96.31 104 VAL A CA 1
ATOM 802 C C . VAL A 1 104 ? -4.872 -4.089 17.093 1.00 96.31 104 VAL A C 1
ATOM 804 O O . VAL A 1 104 ? -5.259 -4.077 18.261 1.00 96.31 104 VAL A O 1
ATOM 807 N N . LEU A 1 105 ? -5.417 -3.304 16.158 1.00 97.19 105 LEU A N 1
ATOM 808 C CA . LEU A 1 105 ? -6.521 -2.382 16.430 1.00 97.19 105 LEU A CA 1
ATOM 809 C C . LEU A 1 105 ? -7.745 -3.091 17.027 1.00 97.19 105 LEU A C 1
ATOM 811 O O . LEU A 1 105 ? -8.359 -2.548 17.941 1.00 97.19 105 LEU A O 1
ATOM 815 N N . ALA A 1 106 ? -8.094 -4.291 16.551 1.00 97.38 106 ALA A N 1
ATOM 816 C CA . ALA A 1 106 ? -9.196 -5.060 17.128 1.00 97.38 106 ALA A CA 1
ATOM 817 C C . ALA A 1 106 ? -8.889 -5.497 18.569 1.00 97.38 106 ALA A C 1
ATOM 819 O O . ALA A 1 106 ? -9.762 -5.408 19.427 1.00 97.38 106 ALA A O 1
ATOM 820 N N . GLY A 1 107 ? -7.646 -5.907 18.845 1.00 96.94 107 GLY A N 1
ATOM 821 C CA . GLY A 1 107 ? -7.197 -6.270 20.194 1.00 96.94 107 GLY A CA 1
ATOM 822 C C . GLY A 1 107 ? -7.185 -5.100 21.182 1.00 96.94 107 GLY A C 1
ATOM 823 O O . GLY A 1 107 ? -7.458 -5.297 22.358 1.00 96.94 107 GLY A O 1
ATOM 824 N N . LEU A 1 108 ? -6.908 -3.880 20.714 1.00 96.81 108 LEU A N 1
ATOM 825 C CA . LEU A 1 108 ? -6.973 -2.668 21.543 1.00 96.81 108 LEU A CA 1
ATOM 826 C C . LEU A 1 108 ? -8.397 -2.100 21.661 1.00 96.81 108 LEU A C 1
ATOM 828 O O . LEU A 1 108 ? -8.722 -1.417 22.630 1.00 96.81 108 LEU A O 1
ATOM 832 N N . GLY A 1 109 ? -9.226 -2.310 20.638 1.00 96.31 109 GLY A N 1
ATOM 833 C CA . GLY A 1 109 ? -10.557 -1.720 20.532 1.00 96.31 109 GLY A CA 1
ATOM 834 C C . GLY A 1 109 ? -11.656 -2.520 21.229 1.00 96.31 109 GLY A C 1
ATOM 835 O O . GLY A 1 109 ? -12.647 -1.926 21.657 1.00 96.31 109 GLY A O 1
ATOM 836 N N . LEU A 1 110 ? -11.501 -3.839 21.352 1.00 97.75 110 LEU A N 1
ATOM 837 C CA . LEU A 1 110 ? -12.461 -4.741 21.996 1.00 97.75 110 LEU A CA 1
ATOM 838 C C . LEU A 1 110 ? -12.059 -5.038 23.448 1.00 97.7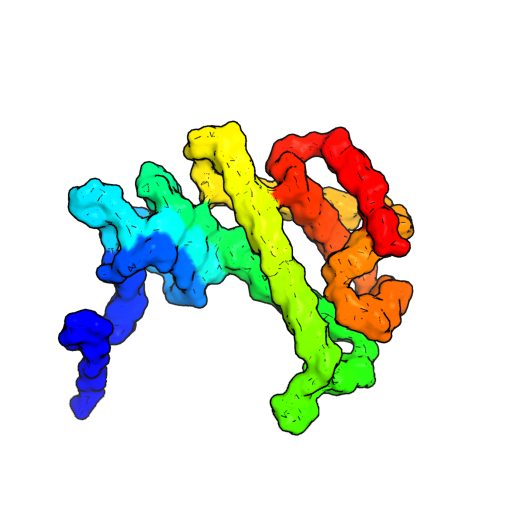5 110 LEU A C 1
ATOM 840 O O . LEU A 1 110 ? -10.881 -5.017 23.790 1.00 97.75 110 LEU A O 1
ATOM 844 N N . SER A 1 111 ? -13.036 -5.328 24.308 1.00 97.19 111 SER A N 1
ATOM 845 C CA . SER A 1 111 ? -12.766 -5.947 25.611 1.00 97.19 111 SER A CA 1
ATOM 846 C C . SER A 1 111 ? -12.350 -7.413 25.445 1.00 97.19 111 SER A C 1
ATOM 848 O O . SER A 1 111 ? -12.623 -8.023 24.412 1.00 97.19 111 SER A O 1
ATOM 850 N N . ASP A 1 112 ? -11.770 -8.021 26.482 1.00 97.38 112 ASP A N 1
ATOM 851 C CA . ASP A 1 112 ? -11.396 -9.443 26.456 1.00 97.38 112 ASP A CA 1
ATOM 852 C C . AS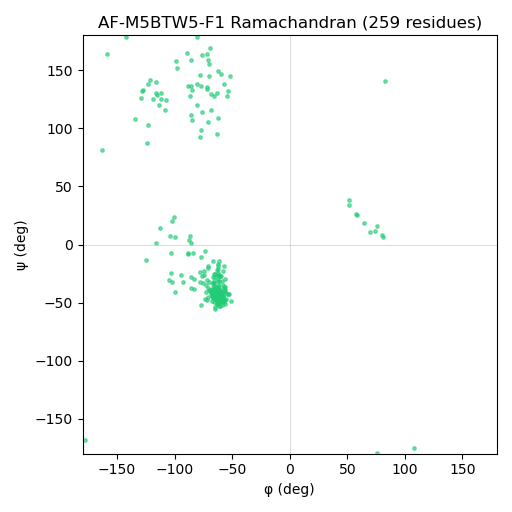P A 1 112 ? -12.580 -10.353 26.091 1.00 97.38 112 ASP A C 1
ATOM 854 O O . ASP A 1 112 ? -12.444 -11.266 25.276 1.00 97.38 112 ASP A O 1
ATOM 858 N N . SER A 1 113 ? -13.766 -10.089 26.654 1.00 97.56 113 SER A N 1
ATOM 859 C CA . SER A 1 113 ? -14.969 -10.874 26.364 1.00 97.56 113 SER A CA 1
ATOM 860 C C . SER A 1 113 ? -15.464 -10.670 24.931 1.00 97.56 113 SER A C 1
ATOM 862 O O . SER A 1 113 ? -15.813 -11.646 24.269 1.00 97.56 113 SER A O 1
ATOM 864 N N . GLU A 1 114 ? -15.459 -9.431 24.431 1.00 97.44 114 GLU A N 1
ATOM 865 C CA . GLU A 1 114 ? -15.809 -9.115 23.042 1.00 97.44 114 GLU A CA 1
ATOM 866 C C . GLU A 1 114 ? -14.816 -9.758 22.064 1.00 97.44 114 GLU A C 1
ATOM 868 O O . GLU A 1 114 ? -15.221 -10.315 21.046 1.00 97.44 114 GLU A O 1
ATOM 873 N N . TYR A 1 115 ? -13.518 -9.729 22.373 1.00 97.81 115 TYR A N 1
ATOM 874 C CA . TYR A 1 115 ? -12.477 -10.312 21.532 1.00 97.81 115 TYR A CA 1
ATOM 875 C C . TYR A 1 115 ? -12.602 -11.837 21.462 1.00 97.81 115 TYR A C 1
ATOM 877 O O . TYR A 1 115 ? -12.574 -12.407 20.371 1.00 97.81 115 TYR A O 1
ATOM 885 N N . ILE A 1 116 ? -12.798 -12.509 22.601 1.00 97.38 116 ILE A N 1
ATOM 886 C CA . ILE A 1 116 ? -13.027 -13.962 22.643 1.00 97.38 116 ILE A CA 1
ATOM 887 C C . ILE A 1 116 ? -14.291 -14.338 21.865 1.00 97.38 116 ILE A C 1
ATOM 889 O O . ILE A 1 116 ? -14.300 -15.337 21.148 1.00 97.38 116 ILE A O 1
ATOM 893 N N . GLU A 1 117 ? -15.354 -13.544 21.978 1.00 97.31 117 GLU A N 1
ATOM 894 C CA . GLU A 1 117 ? -16.602 -13.807 21.265 1.00 97.31 117 GLU A CA 1
ATOM 895 C C . GLU A 1 117 ? -16.453 -13.636 19.750 1.00 97.31 117 GLU A C 1
ATOM 897 O O . GLU A 1 117 ? -16.954 -14.453 18.975 1.00 97.31 117 GLU A O 1
ATOM 902 N N . HIS A 1 118 ? -15.779 -12.567 19.326 1.00 97.69 118 HIS A N 1
ATOM 903 C CA . HIS A 1 118 ? -15.821 -12.111 17.944 1.00 97.69 118 HIS A CA 1
ATOM 904 C C . HIS A 1 118 ? -14.596 -12.482 17.111 1.00 97.69 118 HIS A C 1
ATOM 906 O O . HIS A 1 118 ? -14.748 -12.708 15.913 1.00 97.69 118 HIS A O 1
ATOM 912 N N . MET A 1 119 ? -13.401 -12.555 17.693 1.00 97.25 119 MET A N 1
ATOM 913 C CA . MET A 1 119 ? -12.153 -12.769 16.949 1.00 97.25 119 MET A CA 1
ATOM 914 C C . MET A 1 119 ? -11.624 -14.202 17.047 1.00 97.25 119 MET A C 1
ATOM 916 O O . MET A 1 119 ? -10.911 -14.648 16.149 1.00 97.25 119 MET A O 1
ATOM 920 N N . ILE A 1 120 ? -11.981 -14.942 18.101 1.00 97.00 120 ILE A N 1
ATOM 921 C CA . ILE A 1 120 ? -11.516 -16.317 18.304 1.00 97.00 120 ILE A CA 1
ATOM 922 C C . ILE A 1 120 ? -12.447 -17.314 17.611 1.00 97.00 120 ILE A C 1
ATOM 924 O O . ILE A 1 120 ? -13.672 -17.223 17.680 1.00 97.00 120 ILE A O 1
ATOM 928 N N . PHE A 1 121 ? -11.848 -18.295 16.939 1.00 97.06 121 PHE A N 1
ATOM 929 C CA . PHE A 1 121 ? -12.582 -19.345 16.243 1.00 97.06 121 PHE A CA 1
ATOM 930 C C . PHE A 1 121 ? -13.217 -20.306 17.250 1.00 97.06 121 PHE A C 1
ATOM 932 O O . PHE A 1 121 ? -12.558 -20.771 18.180 1.00 97.06 121 PHE A O 1
ATOM 939 N N . LYS A 1 122 ? -14.480 -20.665 17.015 1.00 95.56 122 LYS A N 1
ATOM 940 C CA . LYS A 1 122 ? -15.221 -21.656 17.806 1.00 95.56 122 LYS A CA 1
ATOM 941 C C . LYS A 1 122 ? -15.457 -22.882 16.935 1.00 95.56 122 LYS A C 1
ATOM 943 O O . LYS A 1 122 ? -15.938 -22.751 15.812 1.00 95.56 122 LYS A O 1
ATOM 948 N N . ASP A 1 123 ? -15.042 -24.056 17.407 1.00 95.50 123 ASP A N 1
ATOM 949 C CA . ASP A 1 123 ? -15.123 -25.320 16.654 1.00 95.50 123 ASP A CA 1
ATOM 950 C C . ASP A 1 123 ? -14.518 -25.230 15.237 1.00 95.50 123 ASP A C 1
ATOM 952 O O . ASP A 1 123 ? -15.048 -25.766 14.262 1.00 95.50 123 ASP A O 1
ATOM 956 N N . GLY A 1 124 ? -13.407 -24.492 15.110 1.00 95.31 124 GLY A N 1
ATOM 957 C CA . GLY A 1 124 ? -12.708 -24.279 13.841 1.00 95.31 124 GLY A CA 1
ATOM 958 C C . GLY A 1 124 ? -13.404 -23.322 12.867 1.00 95.31 124 GLY A C 1
ATOM 959 O O . GLY A 1 124 ? -12.994 -23.251 11.710 1.00 95.31 124 GLY A O 1
ATOM 960 N N . LYS A 1 125 ? -14.430 -22.577 13.302 1.00 97.00 125 LYS A N 1
ATOM 961 C CA . LYS A 1 125 ? -15.163 -21.615 12.468 1.00 97.00 125 LYS A CA 1
ATOM 962 C C . LYS A 1 125 ? -15.004 -20.177 12.977 1.00 97.00 125 LYS A C 1
ATOM 964 O O . LYS A 1 125 ? -15.055 -19.963 14.191 1.00 97.00 125 LYS A O 1
ATOM 969 N N . PRO A 1 126 ? -14.840 -19.192 12.076 1.00 97.25 126 PRO A N 1
ATOM 970 C CA . PRO A 1 126 ? -14.850 -17.783 12.449 1.00 97.25 126 PRO A CA 1
ATOM 971 C C . PRO A 1 126 ? -16.263 -17.321 12.830 1.00 97.25 126 PRO A C 1
ATOM 973 O O . PRO A 1 126 ? -17.263 -17.916 12.420 1.00 97.25 126 PRO A O 1
ATOM 976 N N . SER A 1 127 ? -16.352 -16.224 13.581 1.00 98.06 127 SER A N 1
ATOM 977 C CA . SER A 1 127 ? -17.620 -15.518 13.785 1.00 98.06 127 SER A CA 1
ATOM 978 C C . SER A 1 127 ? -18.000 -14.691 12.544 1.00 98.06 127 SER A C 1
ATOM 980 O O . SER A 1 127 ? -17.152 -14.350 11.715 1.00 98.06 127 SER A O 1
ATOM 982 N N . SER A 1 128 ? -19.268 -14.279 12.446 1.00 98.00 128 SER A N 1
ATOM 983 C CA . SER A 1 128 ? -19.717 -13.341 11.404 1.00 98.00 128 SER A CA 1
ATOM 984 C C . SER A 1 128 ? -19.040 -11.968 11.508 1.00 98.00 128 SER A C 1
ATOM 986 O O . SER A 1 128 ? -18.826 -11.304 10.488 1.00 98.00 128 SER A O 1
ATOM 988 N N . PHE A 1 129 ? -18.673 -11.552 12.726 1.00 98.31 129 PHE A N 1
ATOM 989 C CA . PHE A 1 129 ? -17.873 -10.353 12.954 1.00 98.31 129 PHE A CA 1
ATOM 990 C C . PHE A 1 129 ? -16.497 -10.508 12.309 1.00 98.31 129 PHE A C 1
ATOM 992 O O . PHE A 1 129 ? -16.117 -9.653 11.516 1.00 98.31 129 PHE A O 1
ATOM 999 N N . TYR A 1 130 ? -15.782 -11.605 12.585 1.00 98.38 130 TYR A N 1
ATOM 1000 C CA . TYR A 1 130 ? -14.440 -11.842 12.045 1.00 98.38 130 TYR A CA 1
ATOM 1001 C C . TYR A 1 130 ? -14.448 -11.819 10.515 1.00 98.38 130 TYR A C 1
ATOM 1003 O O . TYR A 1 130 ? -13.649 -11.120 9.897 1.00 98.38 130 TYR A O 1
ATOM 1011 N N . GLU A 1 131 ? -15.396 -12.520 9.886 1.00 98.31 131 GLU A N 1
ATOM 1012 C CA . GLU A 1 131 ? -15.524 -12.531 8.425 1.00 98.31 131 GLU A CA 1
ATOM 1013 C C . GLU A 1 131 ? -15.785 -11.134 7.843 1.00 98.31 131 GLU A C 1
ATOM 1015 O O . GLU A 1 131 ? -15.234 -10.779 6.799 1.00 98.31 131 GLU A O 1
ATOM 1020 N N . SER A 1 132 ? -16.617 -10.330 8.510 1.00 98.62 132 SER A N 1
ATOM 1021 C CA . SER A 1 132 ? -16.912 -8.954 8.092 1.00 98.62 132 SER A CA 1
ATOM 1022 C C . SER A 1 132 ? -15.709 -8.032 8.303 1.00 98.62 132 SER A C 1
ATOM 1024 O O . SER A 1 132 ? -15.383 -7.230 7.430 1.00 98.62 132 SER A O 1
ATOM 1026 N N . TYR A 1 133 ? -14.984 -8.211 9.406 1.00 98.50 133 TYR A N 1
ATOM 1027 C CA . TYR A 1 133 ? -13.775 -7.461 9.722 1.00 98.50 133 TYR A CA 1
ATOM 1028 C C . TYR A 1 133 ? -12.656 -7.738 8.710 1.00 98.50 133 TYR A C 1
ATOM 1030 O O . TYR A 1 133 ? -12.026 -6.809 8.207 1.00 98.50 133 TYR A O 1
ATOM 1038 N N . VAL A 1 134 ? -12.464 -9.003 8.318 1.00 98.19 134 VAL A N 1
ATOM 1039 C CA . VAL A 1 134 ? -11.524 -9.384 7.252 1.00 98.19 134 VAL A CA 1
ATOM 1040 C C . VAL A 1 134 ? -11.897 -8.729 5.920 1.00 98.19 134 VAL A C 1
ATOM 1042 O O . VAL A 1 134 ? -11.012 -8.237 5.218 1.00 98.19 134 VAL A O 1
ATOM 1045 N N . LYS A 1 135 ? -13.190 -8.668 5.571 1.00 98.44 135 LYS A N 1
ATOM 1046 C CA . LYS A 1 135 ? -13.652 -7.986 4.348 1.00 98.44 135 LYS A CA 1
ATOM 1047 C C . LYS A 1 135 ? -13.371 -6.485 4.385 1.00 98.44 135 LYS A C 1
ATOM 1049 O O . LYS A 1 135 ? -12.919 -5.941 3.380 1.00 98.44 135 LYS A O 1
ATOM 1054 N N . ASP A 1 136 ? -13.574 -5.831 5.527 1.00 98.44 136 ASP A N 1
ATOM 1055 C CA . ASP A 1 136 ? -13.225 -4.417 5.684 1.00 98.44 136 ASP A CA 1
ATOM 1056 C C . ASP A 1 136 ? -11.715 -4.191 5.504 1.00 98.44 136 ASP A C 1
ATOM 1058 O O . ASP A 1 136 ? -11.311 -3.290 4.768 1.00 98.44 136 ASP A O 1
ATOM 1062 N N . ILE A 1 137 ? -10.870 -5.039 6.104 1.00 98.06 137 ILE A N 1
ATOM 1063 C CA . ILE A 1 137 ? -9.408 -4.975 5.937 1.00 98.06 137 ILE A CA 1
ATOM 1064 C C . ILE A 1 137 ? -9.024 -5.136 4.460 1.00 98.06 137 ILE A C 1
ATOM 1066 O O . ILE A 1 137 ? -8.241 -4.346 3.931 1.00 98.06 137 ILE A O 1
ATOM 1070 N N . GLN A 1 138 ? -9.590 -6.127 3.765 1.00 98.19 138 GLN A N 1
ATOM 1071 C CA . GLN A 1 138 ? -9.344 -6.347 2.336 1.00 98.19 138 GLN A CA 1
ATOM 1072 C C . GLN A 1 138 ? -9.769 -5.142 1.486 1.00 98.19 138 GLN A C 1
ATOM 1074 O O . GLN A 1 138 ? -9.057 -4.769 0.546 1.00 98.19 138 GLN A O 1
ATOM 1079 N N . ALA A 1 139 ? -10.896 -4.508 1.821 1.00 98.00 139 ALA A N 1
ATOM 1080 C CA . ALA A 1 139 ? -11.369 -3.304 1.149 1.00 98.00 139 ALA A CA 1
ATOM 1081 C C . ALA A 1 139 ? -10.418 -2.118 1.371 1.00 98.00 139 ALA A C 1
ATOM 1083 O O . ALA A 1 139 ? -10.075 -1.427 0.410 1.00 98.00 139 ALA A O 1
ATOM 1084 N N . ILE A 1 140 ? -9.925 -1.922 2.600 1.00 97.00 140 ILE A N 1
ATOM 1085 C CA . ILE A 1 140 ? -8.934 -0.885 2.925 1.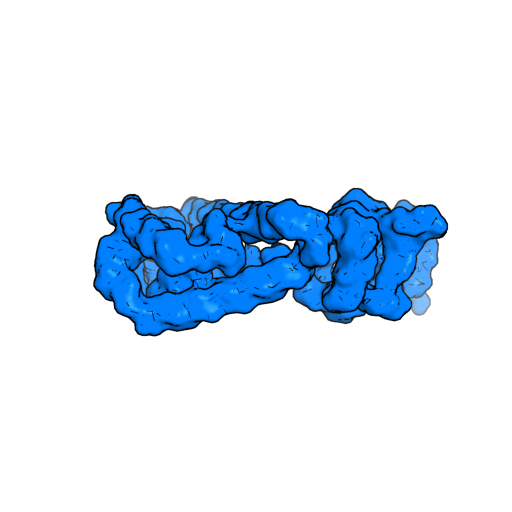00 97.00 140 ILE A CA 1
ATOM 1086 C C . ILE A 1 140 ? -7.635 -1.118 2.146 1.00 97.00 140 ILE A C 1
ATOM 1088 O O . ILE A 1 140 ? -7.141 -0.198 1.495 1.00 97.00 140 ILE A O 1
ATOM 1092 N N . ILE A 1 141 ? -7.109 -2.349 2.144 1.00 97.19 141 ILE A N 1
ATOM 1093 C CA . ILE A 1 141 ? -5.894 -2.708 1.395 1.00 97.19 141 ILE A CA 1
ATOM 1094 C C . ILE A 1 141 ? -6.078 -2.418 -0.099 1.00 97.19 141 ILE A C 1
ATOM 1096 O O . ILE A 1 141 ? -5.224 -1.778 -0.714 1.00 97.19 141 ILE A O 1
ATOM 1100 N N . SER A 1 142 ? -7.203 -2.841 -0.678 1.00 97.50 142 SER A N 1
ATOM 1101 C CA . SER A 1 142 ? -7.496 -2.655 -2.106 1.00 97.50 142 SER A CA 1
ATOM 1102 C C . SER A 1 142 ? -7.654 -1.178 -2.476 1.00 97.50 142 SER A C 1
ATOM 1104 O O . SER A 1 142 ? -7.153 -0.740 -3.515 1.00 97.50 142 SER A O 1
ATOM 1106 N N . SER A 1 143 ? -8.315 -0.398 -1.616 1.00 96.50 143 SER A N 1
ATOM 1107 C CA . SER A 1 143 ? -8.475 1.048 -1.780 1.00 96.50 143 SER A CA 1
ATOM 1108 C C . SER A 1 143 ? -7.120 1.756 -1.742 1.00 96.50 143 SER A C 1
ATOM 1110 O O . SER A 1 143 ? -6.767 2.465 -2.685 1.00 96.50 143 SER A O 1
ATOM 1112 N N . ASN A 1 144 ? -6.309 1.485 -0.716 1.00 95.81 144 ASN A N 1
ATOM 1113 C CA . ASN A 1 144 ? -4.980 2.076 -0.564 1.00 95.81 144 ASN A CA 1
ATOM 1114 C C . ASN A 1 144 ? -4.062 1.723 -1.741 1.00 95.81 144 ASN A C 1
ATOM 1116 O O . ASN A 1 144 ? -3.422 2.613 -2.302 1.00 95.81 144 ASN A O 1
ATOM 1120 N N . ALA A 1 145 ? -4.047 0.456 -2.168 1.00 96.31 145 ALA A N 1
ATOM 1121 C CA . ALA A 1 145 ? -3.272 0.015 -3.325 1.00 96.31 145 ALA A CA 1
ATOM 1122 C C . ALA A 1 145 ? -3.702 0.741 -4.611 1.00 96.31 145 ALA A C 1
ATOM 1124 O O . ALA A 1 145 ? -2.856 1.195 -5.382 1.00 96.31 145 ALA A O 1
ATOM 1125 N N . SER A 1 146 ? -5.011 0.905 -4.823 1.00 96.69 146 SER A N 1
ATOM 1126 C CA . SER A 1 146 ? -5.556 1.615 -5.988 1.00 96.69 146 SER A CA 1
ATOM 1127 C C . SER A 1 146 ? -5.193 3.102 -5.978 1.00 96.69 146 SER A C 1
ATOM 1129 O O . SER A 1 146 ? -4.798 3.655 -7.008 1.00 96.69 146 SER A O 1
ATOM 1131 N N . LEU A 1 147 ? -5.297 3.754 -4.817 1.00 96.44 147 LEU A N 1
ATOM 1132 C CA . LEU A 1 147 ? -4.960 5.165 -4.638 1.00 96.44 147 LEU A CA 1
ATOM 1133 C C . LEU A 1 147 ? -3.469 5.425 -4.875 1.00 96.44 147 LEU A C 1
ATOM 1135 O O . LEU A 1 147 ? -3.124 6.337 -5.632 1.00 96.44 147 LEU A O 1
ATOM 1139 N N . GLU A 1 148 ? -2.595 4.608 -4.286 1.00 96.69 148 GLU A N 1
ATOM 1140 C CA . GLU A 1 148 ? -1.146 4.741 -4.425 1.00 96.69 148 GLU A CA 1
ATOM 1141 C C . GLU A 1 148 ? -0.681 4.436 -5.854 1.00 96.69 148 GLU A C 1
ATOM 1143 O O . GLU A 1 148 ? 0.023 5.247 -6.461 1.00 96.69 148 GLU A O 1
ATOM 1148 N N . ALA A 1 149 ? -1.135 3.323 -6.444 1.00 96.31 149 ALA A N 1
ATOM 1149 C CA . ALA A 1 149 ? -0.813 2.983 -7.829 1.00 96.31 149 ALA A CA 1
ATOM 1150 C C . ALA A 1 149 ? -1.318 4.058 -8.804 1.00 96.31 149 ALA A C 1
ATOM 1152 O O . ALA A 1 149 ? -0.598 4.462 -9.721 1.00 96.31 149 ALA A O 1
ATOM 1153 N N . GLY A 1 150 ? -2.528 4.578 -8.573 1.00 96.31 150 GLY A N 1
ATOM 1154 C CA . GLY A 1 150 ? -3.086 5.692 -9.332 1.00 96.31 150 GLY A CA 1
ATOM 1155 C C . GLY A 1 150 ? -2.265 6.974 -9.184 1.00 96.31 150 GLY A C 1
ATOM 1156 O O . GLY A 1 150 ? -2.042 7.668 -10.174 1.00 96.31 150 GLY A O 1
ATOM 1157 N N . CYS A 1 151 ? -1.776 7.279 -7.980 1.00 96.62 151 CYS A N 1
ATOM 1158 C CA . CYS A 1 151 ? -0.904 8.425 -7.728 1.00 96.62 151 CYS A CA 1
ATOM 1159 C C . CYS A 1 151 ? 0.420 8.305 -8.493 1.00 96.62 151 CYS A C 1
ATOM 1161 O O . CYS A 1 151 ? 0.793 9.225 -9.222 1.00 96.62 151 CYS A O 1
ATOM 1163 N N . ILE A 1 152 ? 1.087 7.149 -8.404 1.00 96.88 152 ILE A N 1
ATOM 1164 C CA . ILE A 1 152 ? 2.325 6.865 -9.144 1.00 96.88 152 ILE A CA 1
ATOM 1165 C C . ILE A 1 152 ? 2.092 7.004 -10.652 1.00 96.88 152 ILE A C 1
ATOM 1167 O O . ILE A 1 152 ? 2.891 7.623 -11.356 1.00 96.88 152 ILE A O 1
ATOM 1171 N N . GLN A 1 153 ? 0.984 6.458 -11.157 1.00 96.00 153 GLN A N 1
ATOM 1172 C CA . GLN A 1 153 ? 0.655 6.507 -12.577 1.00 96.00 153 GLN A CA 1
ATOM 1173 C C . GLN A 1 153 ? 0.382 7.934 -13.065 1.00 96.00 153 GLN A C 1
ATOM 1175 O O . GLN A 1 153 ? 0.890 8.315 -14.121 1.00 96.00 153 GLN A O 1
ATOM 1180 N N . ARG A 1 154 ? -0.387 8.728 -12.307 1.00 95.94 154 ARG A N 1
ATOM 1181 C CA . ARG A 1 154 ? -0.647 10.139 -12.632 1.00 95.94 154 ARG A CA 1
ATOM 1182 C C . ARG A 1 154 ? 0.643 10.947 -12.658 1.00 95.94 154 ARG A C 1
ATOM 1184 O O . ARG A 1 154 ? 0.851 11.716 -13.591 1.00 95.94 154 ARG A O 1
ATOM 1191 N N . GLU A 1 155 ? 1.525 10.747 -11.683 1.00 95.81 155 GLU A N 1
ATOM 1192 C CA . GLU A 1 155 ? 2.795 11.472 -11.620 1.00 95.81 155 GLU A CA 1
ATOM 1193 C C . GLU A 1 155 ? 3.742 11.069 -12.759 1.00 95.81 155 GLU A C 1
ATOM 1195 O O . GLU A 1 155 ? 4.339 11.930 -13.407 1.00 95.81 155 GLU A O 1
ATOM 1200 N N . PHE A 1 156 ? 3.808 9.775 -13.089 1.00 96.19 156 PHE A N 1
ATOM 1201 C CA . PHE A 1 156 ? 4.559 9.285 -14.247 1.00 96.19 156 PHE A CA 1
ATOM 1202 C C . PHE A 1 156 ? 4.070 9.928 -15.553 1.00 96.19 156 PHE A C 1
ATOM 1204 O O . PHE A 1 156 ? 4.880 10.358 -16.376 1.00 96.19 156 PHE A O 1
ATOM 1211 N N . GLN A 1 157 ? 2.749 10.027 -15.738 1.00 95.56 157 GLN A N 1
ATOM 1212 C CA . GLN A 1 157 ? 2.138 10.676 -16.902 1.00 95.56 157 GLN A CA 1
ATOM 1213 C C . GLN A 1 157 ? 2.404 12.183 -16.930 1.00 95.56 157 GLN A C 1
ATOM 1215 O O . GLN A 1 157 ? 2.802 12.700 -17.968 1.00 95.56 157 GLN A O 1
ATOM 1220 N N . ARG A 1 158 ? 2.253 12.879 -15.795 1.00 95.31 158 ARG A N 1
ATOM 1221 C CA . ARG A 1 158 ? 2.529 14.320 -15.662 1.00 95.31 158 ARG A CA 1
ATOM 1222 C C . ARG A 1 158 ? 3.963 14.667 -16.066 1.00 95.31 158 ARG A C 1
ATOM 1224 O O . ARG A 1 158 ? 4.206 15.711 -16.663 1.00 95.31 158 ARG A O 1
ATOM 1231 N N . LEU A 1 159 ? 4.906 13.783 -15.749 1.00 95.25 159 LEU A N 1
ATOM 1232 C CA . LEU A 1 159 ? 6.324 13.914 -16.081 1.00 95.25 159 LEU A CA 1
ATOM 1233 C C . LEU A 1 159 ? 6.679 13.376 -17.477 1.00 95.25 159 LEU A C 1
ATOM 1235 O O . LEU A 1 159 ? 7.866 13.280 -17.797 1.00 95.25 159 LEU A O 1
ATOM 1239 N N . ASN A 1 160 ? 5.696 13.000 -18.303 1.00 95.56 160 ASN A N 1
ATOM 1240 C CA . ASN A 1 160 ? 5.890 12.392 -19.626 1.00 95.56 160 ASN A CA 1
ATOM 1241 C C . ASN A 1 160 ? 6.847 11.183 -19.606 1.00 95.56 160 ASN A C 1
ATOM 1243 O O . ASN A 1 160 ? 7.621 10.965 -20.535 1.00 95.56 160 ASN A O 1
ATOM 1247 N N . GLY A 1 161 ? 6.835 10.413 -18.515 1.00 94.75 161 GLY A N 1
ATOM 1248 C CA . GLY A 1 161 ? 7.708 9.258 -18.316 1.00 94.75 161 GLY A CA 1
ATOM 1249 C C . GLY A 1 161 ? 9.193 9.574 -18.106 1.00 94.75 161 GLY A C 1
ATOM 1250 O O . GLY A 1 161 ? 10.006 8.652 -18.122 1.00 94.75 161 GLY A O 1
ATOM 1251 N N . SER A 1 162 ? 9.568 10.841 -17.890 1.00 95.44 162 SER A N 1
ATOM 1252 C CA . SER A 1 162 ? 10.967 11.236 -17.642 1.00 95.44 162 SER A CA 1
ATOM 1253 C C . SER A 1 162 ? 11.524 10.710 -16.314 1.00 95.44 162 SER A C 1
ATOM 1255 O O . SER A 1 162 ? 12.725 10.461 -16.206 1.00 95.44 162 SER A O 1
ATOM 1257 N N . LYS A 1 163 ? 10.657 10.495 -15.314 1.00 96.75 163 LYS A N 1
ATOM 1258 C CA . LYS A 1 163 ? 11.008 9.893 -14.023 1.00 96.75 163 LYS A CA 1
ATOM 1259 C C . LYS A 1 163 ? 10.439 8.468 -13.927 1.00 96.75 163 LYS A C 1
ATOM 1261 O O . LYS A 1 163 ? 9.227 8.304 -14.066 1.00 96.75 163 LYS A O 1
ATOM 1266 N N . PRO A 1 164 ? 11.273 7.444 -13.667 1.00 97.56 164 PRO A N 1
ATOM 1267 C CA . PRO A 1 164 ? 10.819 6.069 -13.444 1.00 97.56 164 PRO A CA 1
ATOM 1268 C C . PRO A 1 164 ? 9.857 5.948 -12.254 1.00 97.56 164 PRO A C 1
ATOM 1270 O O . PRO A 1 164 ? 10.031 6.633 -11.242 1.00 97.56 164 PRO A O 1
ATOM 1273 N N . ARG A 1 165 ? 8.886 5.029 -12.337 1.00 97.56 165 ARG A N 1
ATOM 1274 C CA . ARG A 1 165 ? 7.910 4.743 -11.269 1.00 97.56 165 ARG A CA 1
ATOM 1275 C C . ARG A 1 165 ? 8.587 4.327 -9.974 1.00 97.56 165 ARG A C 1
ATOM 1277 O O . ARG A 1 165 ? 8.125 4.724 -8.911 1.00 97.56 165 ARG A O 1
ATOM 1284 N N . THR A 1 166 ? 9.706 3.610 -10.058 1.00 97.12 166 THR A N 1
ATOM 1285 C CA . THR A 1 166 ? 10.532 3.246 -8.900 1.00 97.12 166 THR A CA 1
ATOM 1286 C C . THR A 1 166 ? 10.947 4.481 -8.100 1.00 97.12 166 THR A C 1
ATOM 1288 O O . THR A 1 166 ? 10.780 4.507 -6.887 1.00 97.12 166 THR A O 1
ATOM 1291 N N . LEU A 1 167 ? 11.421 5.536 -8.772 1.00 97.56 167 LEU A N 1
ATOM 1292 C CA . LEU A 1 167 ? 11.854 6.766 -8.099 1.00 97.56 167 LEU A CA 1
ATOM 1293 C C . LEU A 1 167 ? 10.674 7.632 -7.644 1.00 97.56 167 LEU A C 1
ATOM 1295 O O . LEU A 1 167 ? 10.812 8.417 -6.709 1.00 97.56 167 LEU A O 1
ATOM 1299 N N . ILE A 1 168 ? 9.527 7.537 -8.323 1.00 97.12 168 ILE A N 1
ATOM 1300 C CA . ILE A 1 168 ? 8.285 8.182 -7.874 1.00 97.12 168 ILE A CA 1
ATOM 1301 C C . ILE A 1 168 ? 7.795 7.519 -6.581 1.00 97.12 168 ILE A C 1
ATOM 1303 O O . ILE A 1 168 ? 7.429 8.226 -5.652 1.00 97.12 168 ILE A O 1
ATOM 1307 N N . SER A 1 169 ? 7.831 6.185 -6.501 1.00 96.69 169 SER A N 1
ATOM 1308 C CA . SER A 1 169 ? 7.504 5.417 -5.291 1.00 96.69 169 SER A CA 1
ATOM 1309 C C . SER A 1 169 ? 8.412 5.800 -4.114 1.00 96.69 169 SER A C 1
ATOM 1311 O O . SER A 1 169 ? 7.908 6.052 -3.022 1.00 96.69 169 SER A O 1
ATOM 1313 N N . ASP A 1 170 ? 9.724 5.944 -4.348 1.00 96.12 170 ASP A N 1
ATOM 1314 C CA . ASP A 1 170 ? 10.679 6.401 -3.326 1.00 96.12 170 ASP A CA 1
ATOM 1315 C C . ASP A 1 170 ? 10.323 7.794 -2.779 1.00 96.12 170 ASP A C 1
ATOM 1317 O O . ASP A 1 170 ? 10.236 7.994 -1.567 1.00 96.12 170 ASP A O 1
ATOM 1321 N N . GLU A 1 171 ? 10.063 8.756 -3.671 1.00 95.75 171 GLU A N 1
ATOM 1322 C CA . GLU A 1 171 ? 9.672 10.116 -3.279 1.00 95.75 171 GLU A CA 1
ATOM 1323 C C . GLU A 1 171 ? 8.334 10.134 -2.530 1.00 95.75 171 GLU A C 1
ATOM 1325 O O . GLU A 1 171 ? 8.192 10.837 -1.529 1.00 95.75 171 GLU A O 1
ATOM 1330 N N . LEU A 1 172 ? 7.361 9.351 -3.002 1.00 95.19 172 LEU A N 1
ATOM 1331 C CA . LEU A 1 172 ? 6.051 9.231 -2.378 1.00 95.19 172 LEU A CA 1
ATOM 1332 C C . LEU A 1 172 ? 6.176 8.701 -0.949 1.00 95.19 172 LEU A C 1
ATOM 1334 O O . LEU A 1 172 ? 5.572 9.259 -0.039 1.00 95.19 172 LEU A O 1
ATOM 1338 N N . SER A 1 173 ? 6.986 7.659 -0.748 1.00 94.38 173 SER A N 1
ATOM 1339 C CA . SER A 1 173 ? 7.217 7.077 0.573 1.00 94.38 173 SER A CA 1
ATOM 1340 C C . SER A 1 173 ? 7.890 8.060 1.529 1.00 94.38 173 SER A C 1
ATOM 1342 O O . SER A 1 173 ? 7.484 8.121 2.685 1.00 94.38 173 SER A O 1
ATOM 1344 N N . SER A 1 174 ? 8.883 8.830 1.067 1.00 95.44 174 SER A N 1
ATOM 1345 C CA . SER A 1 174 ? 9.517 9.865 1.899 1.00 95.44 174 SER A CA 1
ATOM 1346 C C . SER A 1 174 ? 8.491 10.908 2.324 1.00 95.44 174 SER A C 1
ATOM 1348 O O . SER A 1 174 ? 8.283 11.111 3.512 1.00 95.44 174 SER A O 1
ATOM 1350 N N . LYS A 1 175 ? 7.759 11.484 1.361 1.00 95.06 175 LYS A N 1
ATOM 1351 C CA . LYS A 1 175 ? 6.771 12.535 1.638 1.00 95.06 175 LYS A CA 1
ATOM 1352 C C . LYS A 1 175 ? 5.642 12.072 2.551 1.00 95.06 175 LYS A C 1
ATOM 1354 O O . LYS A 1 175 ? 5.165 12.862 3.357 1.00 95.06 175 LYS A O 1
ATOM 1359 N N . LEU A 1 176 ? 5.214 10.814 2.430 1.00 94.88 176 LEU A N 1
ATOM 1360 C CA . LEU A 1 176 ? 4.238 10.216 3.342 1.00 94.88 176 LEU A CA 1
ATOM 1361 C C . LEU A 1 176 ? 4.758 10.193 4.776 1.00 94.88 176 LEU A C 1
ATOM 1363 O O . LEU A 1 176 ? 4.053 10.649 5.670 1.00 94.88 176 LEU A O 1
ATOM 1367 N N . ASN A 1 177 ? 5.979 9.699 4.977 1.00 94.94 177 ASN A N 1
ATOM 1368 C CA . ASN A 1 177 ? 6.580 9.594 6.304 1.00 94.94 177 ASN A CA 1
ATOM 1369 C C . ASN A 1 177 ? 6.841 10.976 6.917 1.00 94.94 177 ASN A C 1
ATOM 1371 O O . ASN A 1 177 ? 6.524 11.190 8.085 1.00 94.94 177 ASN A O 1
ATOM 1375 N N . ASP A 1 178 ? 7.360 11.913 6.120 1.00 95.50 178 ASP A N 1
ATOM 1376 C CA . ASP A 1 178 ? 7.653 13.278 6.559 1.00 95.50 178 ASP A CA 1
ATOM 1377 C C . ASP A 1 178 ? 6.360 13.990 6.994 1.00 95.50 178 ASP A C 1
ATOM 1379 O O . ASP A 1 178 ? 6.256 14.476 8.121 1.00 95.50 178 ASP A O 1
ATOM 1383 N N . LEU A 1 179 ? 5.319 13.957 6.149 1.00 95.69 179 LEU A N 1
ATOM 1384 C CA . LEU A 1 179 ? 4.028 14.569 6.469 1.00 95.69 179 LEU A CA 1
ATOM 1385 C C . LEU A 1 179 ? 3.329 13.872 7.644 1.00 95.69 179 LEU A C 1
ATOM 1387 O O . LEU A 1 179 ? 2.695 14.534 8.461 1.00 95.69 179 LEU A O 1
ATOM 1391 N N . GLN A 1 180 ? 3.425 12.544 7.747 1.00 96.00 180 GLN A N 1
ATOM 1392 C CA . GLN A 1 180 ? 2.874 11.812 8.885 1.00 96.00 180 GLN A CA 1
ATOM 1393 C C . GLN A 1 180 ? 3.512 12.282 10.200 1.00 96.00 180 GLN A C 1
ATOM 1395 O O . GLN A 1 180 ? 2.781 12.551 11.154 1.00 96.00 180 GLN A O 1
ATOM 1400 N N . ALA A 1 181 ? 4.840 12.418 10.243 1.00 95.44 181 ALA A N 1
ATOM 1401 C CA . ALA A 1 181 ? 5.559 12.875 11.430 1.00 95.44 181 ALA A CA 1
ATOM 1402 C C . ALA A 1 181 ? 5.170 14.312 11.820 1.00 95.44 181 ALA A C 1
ATOM 1404 O O . ALA A 1 181 ? 4.899 14.584 12.991 1.00 95.44 181 ALA A O 1
ATOM 1405 N N . GLU A 1 182 ? 5.061 15.216 10.840 1.00 95.19 182 GLU A N 1
ATOM 1406 C CA . GLU A 1 182 ? 4.572 16.581 11.068 1.00 95.19 182 GLU A CA 1
ATOM 1407 C C . GLU A 1 182 ? 3.155 16.576 11.665 1.00 95.19 182 GLU A C 1
ATOM 1409 O O . GLU A 1 182 ? 2.905 17.214 12.690 1.00 95.19 182 GLU A O 1
ATOM 1414 N N . LEU A 1 183 ? 2.234 15.806 11.075 1.00 95.69 183 LEU A N 1
ATOM 1415 C CA . LEU A 1 183 ? 0.836 15.743 11.508 1.00 95.69 183 LEU A CA 1
ATOM 1416 C C . LEU A 1 183 ? 0.659 15.128 12.896 1.00 95.69 183 LEU A C 1
ATOM 1418 O O . LEU A 1 183 ? -0.205 15.584 13.646 1.00 95.69 183 LEU A O 1
ATOM 1422 N N . GLU A 1 184 ? 1.461 14.125 13.249 1.00 93.06 184 GLU A N 1
ATOM 1423 C CA . GLU A 1 184 ? 1.413 13.472 14.562 1.00 93.06 184 GLU A CA 1
ATOM 1424 C C . GLU A 1 184 ? 1.737 14.454 15.702 1.00 93.06 184 GLU A C 1
ATOM 1426 O O . GLU A 1 184 ? 1.103 14.415 16.762 1.00 93.06 184 GLU A O 1
ATOM 1431 N N . SER A 1 185 ? 2.657 15.389 15.434 1.00 90.56 185 SER A N 1
ATOM 1432 C CA . SER A 1 185 ? 3.043 16.477 16.342 1.00 90.56 185 SER A CA 1
ATOM 1433 C C . SER A 1 185 ? 2.139 17.717 16.279 1.00 90.56 185 SER A C 1
ATOM 1435 O O . SER A 1 185 ? 2.296 18.628 17.088 1.00 90.56 185 SER A O 1
ATOM 1437 N N . SER A 1 186 ? 1.199 17.769 15.331 1.00 91.88 186 SER A N 1
ATOM 1438 C CA . SER A 1 186 ? 0.373 18.954 15.085 1.00 91.88 186 SER A CA 1
ATOM 1439 C C . SER A 1 186 ? -0.872 19.035 15.977 1.00 91.88 186 SER A C 1
ATOM 1441 O O . SER A 1 186 ? -1.412 18.026 16.446 1.00 91.88 186 SER A O 1
ATOM 1443 N N . ASP A 1 187 ? -1.406 20.251 16.112 1.00 93.19 187 ASP A N 1
ATOM 1444 C CA . ASP A 1 187 ? -2.671 20.516 16.809 1.00 93.19 187 ASP A CA 1
ATOM 1445 C C . ASP A 1 187 ? -3.911 20.072 16.015 1.00 93.19 187 ASP A C 1
ATOM 1447 O O . ASP A 1 187 ? -5.022 20.101 16.544 1.00 93.19 187 ASP A O 1
ATOM 1451 N N . LEU A 1 188 ? -3.758 19.618 14.761 1.00 94.00 188 LEU A N 1
ATOM 1452 C CA . LEU A 1 188 ? -4.888 19.193 13.927 1.00 94.00 188 LEU A CA 1
ATOM 1453 C C . LEU A 1 188 ? -5.638 18.000 14.539 1.00 94.00 188 LEU A C 1
ATOM 1455 O O . LEU A 1 188 ? -6.855 17.906 14.413 1.00 94.00 188 LEU A O 1
ATOM 1459 N N . PHE A 1 189 ? -4.931 17.119 15.253 1.00 94.81 189 PHE A N 1
ATOM 1460 C CA . PHE A 1 189 ? -5.554 16.031 16.012 1.00 94.81 189 PHE A CA 1
ATOM 1461 C C . PHE A 1 189 ? -6.436 16.540 17.170 1.00 94.81 189 PHE A C 1
ATOM 1463 O O . PHE A 1 189 ? -7.359 15.848 17.600 1.00 94.81 189 PHE A O 1
ATOM 1470 N N . GLY A 1 190 ? -6.160 17.743 17.685 1.00 94.62 190 GLY A N 1
ATOM 1471 C CA . GLY A 1 190 ? -6.945 18.389 18.735 1.00 94.62 190 GLY A CA 1
ATOM 1472 C C . GLY A 1 190 ? -8.316 18.878 18.262 1.00 94.62 190 GLY A C 1
ATOM 1473 O O . GLY A 1 190 ? -9.216 19.035 19.089 1.00 94.62 190 GLY A O 1
ATOM 1474 N N . ASP A 1 191 ? -8.517 19.063 16.952 1.00 95.00 191 ASP A N 1
ATOM 1475 C CA . ASP A 1 191 ? -9.837 19.365 16.400 1.00 95.00 191 ASP A CA 1
ATOM 1476 C C . ASP A 1 191 ? -10.742 18.129 16.478 1.00 95.00 191 ASP A C 1
ATOM 1478 O O . ASP A 1 191 ? -10.609 17.170 15.713 1.00 95.00 191 ASP A O 1
ATOM 1482 N N . ILE A 1 192 ? -11.683 18.149 17.424 1.00 93.88 192 ILE A N 1
ATOM 1483 C CA . ILE A 1 192 ? -12.536 16.999 17.748 1.00 93.88 192 ILE A CA 1
ATOM 1484 C C . ILE A 1 192 ? -13.331 16.535 16.523 1.00 93.88 192 ILE A C 1
ATOM 1486 O O . ILE A 1 192 ? -13.455 15.328 16.310 1.00 93.88 192 ILE A O 1
ATOM 1490 N N . ALA A 1 193 ? -13.849 17.465 15.716 1.00 94.00 193 ALA A N 1
ATOM 1491 C CA . ALA A 1 193 ? -14.644 17.135 14.539 1.00 94.00 193 ALA A CA 1
ATOM 1492 C C . ALA A 1 193 ? -13.800 16.403 13.482 1.00 94.00 193 ALA A C 1
ATOM 1494 O O . ALA A 1 193 ? -14.175 15.314 13.043 1.00 94.00 193 ALA A O 1
ATOM 1495 N N . SER A 1 194 ? -12.622 16.933 13.139 1.00 95.31 194 SER A N 1
ATOM 1496 C CA . SER A 1 194 ? -11.693 16.283 12.206 1.00 95.31 194 SER A CA 1
ATOM 1497 C C . SER A 1 194 ? -11.187 14.948 12.738 1.00 95.31 194 SER A C 1
ATOM 1499 O O . SER A 1 194 ? -11.166 13.967 11.995 1.00 95.31 194 SER A O 1
ATOM 1501 N N . ARG A 1 195 ? -10.819 14.873 14.024 1.00 95.19 195 ARG A N 1
ATOM 1502 C CA . ARG A 1 195 ? -10.368 13.628 14.661 1.00 95.19 195 ARG A CA 1
ATOM 1503 C C . ARG A 1 195 ? -11.422 12.531 14.548 1.00 95.19 195 ARG A C 1
ATOM 1505 O O . ARG A 1 195 ? -11.099 11.423 14.125 1.00 95.19 195 ARG A O 1
ATOM 1512 N N . ARG A 1 196 ? -12.675 12.837 14.898 1.00 95.06 196 ARG A N 1
ATOM 1513 C CA . ARG A 1 196 ? -13.796 11.888 14.804 1.00 95.06 196 ARG A CA 1
ATOM 1514 C C . ARG A 1 196 ? -14.055 11.461 13.367 1.00 95.06 196 ARG A C 1
ATOM 1516 O O . ARG A 1 196 ? -14.125 10.263 13.113 1.00 95.06 196 ARG A O 1
ATOM 1523 N N . GLY A 1 197 ? -14.135 12.412 12.437 1.00 94.56 197 GLY A N 1
ATOM 1524 C CA . GLY A 1 197 ? -14.390 12.115 11.028 1.00 94.56 197 GLY A CA 1
ATOM 1525 C C . GLY A 1 197 ? -13.303 11.227 10.422 1.00 94.56 197 GLY A C 1
ATOM 1526 O O . GLY A 1 197 ? -13.596 10.223 9.774 1.00 94.56 197 GLY A O 1
ATOM 1527 N N . VAL A 1 198 ? -12.031 11.542 10.682 1.00 96.19 198 VAL A N 1
ATOM 1528 C CA . VAL A 1 198 ? -10.899 10.741 10.198 1.00 96.19 198 VAL A CA 1
ATOM 1529 C C . VAL A 1 198 ? -10.895 9.350 10.813 1.00 96.19 198 VAL A C 1
ATOM 1531 O O . VAL A 1 198 ? -10.875 8.374 10.068 1.00 96.19 198 VAL A O 1
ATOM 1534 N N . LEU A 1 199 ? -10.939 9.228 12.143 1.00 95.94 199 LEU A N 1
ATOM 1535 C CA . LEU A 1 199 ? -10.864 7.920 12.800 1.00 95.94 199 LEU A CA 1
ATOM 1536 C C . LEU A 1 199 ? -12.095 7.058 12.496 1.00 95.94 199 LEU A C 1
ATOM 1538 O O . LEU A 1 199 ? -11.957 5.855 12.297 1.00 95.94 199 LEU A O 1
ATOM 1542 N N . GLY A 1 200 ? -13.270 7.670 12.336 1.00 94.69 200 GLY A N 1
ATOM 1543 C CA . GLY A 1 200 ? -14.483 6.990 11.887 1.00 94.69 200 GLY A CA 1
ATOM 1544 C C . GLY A 1 200 ? -14.370 6.386 10.484 1.00 94.69 200 GLY A C 1
ATOM 1545 O O . GLY A 1 200 ? -15.025 5.385 10.215 1.00 94.69 200 GLY A O 1
ATOM 1546 N N . ARG A 1 201 ? -13.521 6.937 9.603 1.00 93.81 201 ARG A N 1
ATOM 1547 C CA . ARG A 1 201 ? -13.216 6.370 8.273 1.00 93.81 201 ARG A CA 1
ATOM 1548 C C . ARG A 1 201 ? -11.996 5.453 8.258 1.00 93.81 201 ARG A C 1
ATOM 1550 O O . ARG A 1 201 ? -11.932 4.549 7.430 1.00 93.81 201 ARG A O 1
ATOM 1557 N N . ALA A 1 202 ? -11.007 5.725 9.106 1.00 95.06 202 ALA A N 1
ATOM 1558 C CA . ALA A 1 202 ? -9.752 4.983 9.159 1.00 95.06 202 ALA A CA 1
ATOM 1559 C C . ALA A 1 202 ? -9.918 3.616 9.837 1.00 95.06 202 ALA A C 1
ATOM 1561 O O . ALA A 1 202 ? -9.242 2.656 9.470 1.00 95.06 202 ALA A O 1
ATOM 1562 N N . ILE A 1 203 ? -10.819 3.527 10.818 1.00 96.81 203 ILE A N 1
ATOM 1563 C CA . ILE A 1 203 ? -11.142 2.288 11.522 1.00 96.81 203 ILE A CA 1
ATOM 1564 C C . ILE A 1 203 ? -12.115 1.452 10.664 1.00 96.81 203 ILE A C 1
ATOM 1566 O O . ILE A 1 203 ? -13.071 2.003 10.107 1.00 96.81 203 ILE A O 1
ATOM 1570 N N . PRO A 1 204 ? -11.928 0.120 10.571 1.00 97.94 204 PRO A N 1
ATOM 1571 C CA . PRO A 1 204 ? -12.867 -0.761 9.884 1.00 97.94 204 PRO A CA 1
ATOM 1572 C C . PRO A 1 204 ? -14.297 -0.602 10.412 1.00 97.94 204 PRO A C 1
ATOM 1574 O O . PRO A 1 204 ? -14.540 -0.624 11.622 1.00 97.94 204 PRO A O 1
ATOM 1577 N N . GLN A 1 205 ? -15.262 -0.467 9.502 1.00 97.38 205 GLN A N 1
ATOM 1578 C CA . GLN A 1 205 ? -16.646 -0.133 9.850 1.00 97.38 205 GLN A CA 1
ATOM 1579 C C . GLN A 1 205 ? -17.311 -1.189 10.731 1.00 97.38 205 GLN A C 1
ATOM 1581 O O . GLN A 1 205 ? -18.148 -0.852 11.564 1.00 97.38 205 GLN A O 1
ATOM 1586 N N . THR A 1 206 ? -16.931 -2.455 10.583 1.00 98.19 206 THR A N 1
ATOM 1587 C CA . THR A 1 206 ? -17.382 -3.559 11.433 1.00 98.19 206 THR A CA 1
ATOM 1588 C C . THR A 1 206 ? -17.028 -3.307 12.901 1.00 98.19 206 THR A C 1
ATOM 1590 O O . THR A 1 206 ? -17.883 -3.467 13.769 1.00 98.19 206 THR A O 1
ATOM 1593 N N . LEU A 1 207 ? -15.813 -2.823 13.189 1.00 98.00 207 LEU A N 1
ATOM 1594 C CA . LEU A 1 207 ? -15.386 -2.508 14.555 1.00 98.00 207 LEU A CA 1
ATOM 1595 C C . LEU A 1 207 ? -16.064 -1.240 15.088 1.00 98.00 207 LEU A C 1
ATOM 1597 O O . LEU A 1 207 ? -16.515 -1.228 16.232 1.00 98.00 207 LEU A O 1
ATOM 1601 N N . VAL A 1 208 ? -16.208 -0.204 14.251 1.00 96.94 208 VAL A N 1
ATOM 1602 C CA . VAL A 1 208 ? -16.941 1.021 14.626 1.00 96.94 208 VAL A CA 1
ATOM 1603 C C . VAL A 1 208 ? -18.394 0.705 14.984 1.00 96.94 208 VAL A C 1
ATOM 1605 O O . VAL A 1 208 ? -18.888 1.191 15.997 1.00 96.94 208 VAL A O 1
ATOM 1608 N N . LYS A 1 209 ? -19.076 -0.132 14.193 1.00 96.88 209 LYS A N 1
ATOM 1609 C CA . LYS A 1 209 ? -20.467 -0.544 14.445 1.00 96.88 209 LYS A CA 1
ATOM 1610 C C . LYS A 1 209 ? -20.616 -1.401 15.701 1.00 96.88 209 LYS A C 1
ATOM 1612 O O . LYS A 1 209 ? -21.648 -1.311 16.354 1.00 96.88 209 LYS A O 1
ATOM 1617 N N . GLN A 1 210 ? -19.614 -2.218 16.017 1.00 96.88 210 GLN A N 1
ATOM 1618 C CA . GLN A 1 210 ? -19.642 -3.112 17.173 1.00 96.88 210 GLN A CA 1
ATOM 1619 C C . GLN A 1 210 ? -19.386 -2.379 18.493 1.00 96.88 210 GLN A C 1
ATOM 1621 O O . GLN A 1 210 ? -20.156 -2.534 19.435 1.00 96.88 210 GLN A O 1
ATOM 1626 N N . ALA A 1 211 ? -18.305 -1.601 18.577 1.00 96.06 211 ALA A N 1
ATOM 1627 C CA . ALA A 1 211 ? -17.882 -0.964 19.827 1.00 96.06 211 ALA A CA 1
ATOM 1628 C C . ALA A 1 211 ? -18.411 0.475 19.981 1.00 96.06 211 ALA A C 1
ATOM 1630 O O . ALA A 1 211 ? -18.576 0.966 21.099 1.00 96.06 211 ALA A O 1
ATOM 1631 N N . GLY A 1 212 ? -18.689 1.157 18.867 1.00 95.81 212 GLY A N 1
ATOM 1632 C CA . GLY A 1 212 ? -18.979 2.588 18.824 1.00 95.81 212 GLY A CA 1
ATOM 1633 C C . GLY A 1 212 ? -17.703 3.435 18.811 1.00 95.81 212 GLY A C 1
ATOM 1634 O O . GLY A 1 212 ? -16.732 3.137 19.508 1.00 95.81 212 GLY A O 1
ATOM 1635 N N . ILE A 1 213 ? -17.698 4.520 18.028 1.00 94.62 213 ILE A N 1
ATOM 1636 C CA . ILE A 1 213 ? -16.514 5.382 17.883 1.00 94.62 213 ILE A CA 1
ATOM 1637 C C . ILE A 1 213 ? -16.066 5.979 19.223 1.00 94.62 213 ILE A C 1
ATOM 1639 O O . ILE A 1 213 ? -14.882 5.953 19.525 1.00 94.62 213 ILE A O 1
ATOM 1643 N N . ASP A 1 214 ? -16.993 6.439 20.065 1.00 95.31 214 ASP A N 1
ATOM 1644 C CA . ASP A 1 214 ? -16.674 7.031 21.371 1.00 95.31 214 ASP A CA 1
ATOM 1645 C C . ASP A 1 214 ? -15.980 6.042 22.312 1.00 95.31 214 ASP A C 1
ATOM 1647 O O . ASP A 1 214 ? -14.961 6.367 22.921 1.00 95.31 214 ASP A O 1
ATOM 1651 N N . THR A 1 215 ? -16.475 4.806 22.365 1.00 97.06 215 THR A N 1
ATOM 1652 C CA . THR A 1 215 ? -15.846 3.723 23.125 1.00 97.06 215 THR A CA 1
ATOM 1653 C C . THR A 1 215 ? -14.442 3.430 22.611 1.00 97.06 215 THR A C 1
ATOM 1655 O O . THR A 1 215 ? -13.511 3.304 23.403 1.00 97.06 215 THR A O 1
ATOM 1658 N N . LEU A 1 216 ? -14.267 3.355 21.289 1.00 97.19 216 LEU A N 1
ATOM 1659 C CA . LEU A 1 216 ? -12.960 3.113 20.681 1.00 97.19 216 LEU A CA 1
ATOM 1660 C C . LEU A 1 216 ? -11.976 4.240 21.014 1.00 97.19 216 LEU A C 1
ATOM 1662 O O . LEU A 1 216 ? -10.860 3.959 21.435 1.00 97.19 216 LEU A O 1
ATOM 1666 N N . LEU A 1 217 ? -12.386 5.507 20.910 1.00 95.44 217 LEU A N 1
ATOM 1667 C CA . LEU A 1 217 ? -11.536 6.645 21.280 1.00 95.44 217 LEU A CA 1
ATOM 1668 C C . LEU A 1 217 ? -11.223 6.692 22.784 1.00 95.44 217 LEU A C 1
ATOM 1670 O O . LEU A 1 217 ? -10.196 7.245 23.168 1.00 95.44 217 LEU A O 1
ATOM 1674 N N . GLY A 1 218 ? -12.075 6.116 23.635 1.00 96.56 218 GLY A N 1
ATOM 1675 C CA . GLY A 1 218 ? -11.796 5.950 25.063 1.00 96.56 218 GLY A CA 1
ATOM 1676 C C . GLY A 1 218 ? -10.842 4.792 25.381 1.00 96.56 218 GLY A C 1
ATOM 1677 O O . GLY A 1 218 ? -10.084 4.879 26.343 1.00 96.56 218 GLY A O 1
ATOM 1678 N N . ARG A 1 219 ? -10.872 3.709 24.590 1.00 96.56 219 ARG A N 1
ATOM 1679 C CA . ARG A 1 219 ? -10.050 2.500 24.795 1.00 96.56 219 ARG A CA 1
ATOM 1680 C C . ARG A 1 219 ? -8.660 2.604 24.162 1.00 96.56 219 ARG A C 1
ATOM 1682 O O . ARG A 1 219 ? -7.686 2.120 24.732 1.00 96.56 219 ARG A O 1
ATOM 1689 N N . LEU A 1 220 ? -8.555 3.222 22.986 1.00 96.88 220 LEU A N 1
ATOM 1690 C CA . LEU A 1 220 ? -7.296 3.313 22.250 1.00 96.88 220 LEU A CA 1
ATOM 1691 C C . LEU A 1 220 ? -6.324 4.286 22.935 1.00 96.88 220 LEU A C 1
ATOM 1693 O O . LEU A 1 220 ? -6.712 5.420 23.219 1.00 96.88 220 LEU A O 1
ATOM 1697 N N . PRO A 1 221 ? -5.041 3.926 23.120 1.00 96.31 221 PRO A N 1
ATOM 1698 C CA . PRO A 1 221 ? -4.034 4.869 23.596 1.00 96.31 221 PRO A CA 1
ATOM 1699 C C . PRO A 1 221 ? -3.932 6.091 22.676 1.00 96.31 221 PRO A C 1
ATOM 1701 O O . PRO A 1 221 ? -3.905 5.941 21.453 1.00 96.31 221 PRO A O 1
ATOM 1704 N N . GLU A 1 222 ? -3.815 7.298 23.238 1.00 95.44 222 GLU A N 1
ATOM 1705 C CA . GLU A 1 222 ? -3.702 8.527 22.436 1.00 95.44 222 GLU A CA 1
ATOM 1706 C C . GLU A 1 222 ? -2.573 8.467 21.385 1.00 95.44 222 GLU A C 1
ATOM 1708 O O . GLU A 1 222 ? -2.846 8.824 20.237 1.00 95.44 222 GLU A O 1
ATOM 1713 N N . PRO A 1 223 ? -1.357 7.953 21.683 1.00 95.25 223 PRO A N 1
ATOM 1714 C CA . PRO A 1 223 ? -0.314 7.816 20.662 1.00 95.25 223 PRO A CA 1
ATOM 1715 C C . PRO A 1 223 ? -0.754 6.961 19.466 1.00 95.25 223 PRO A C 1
ATOM 1717 O O . PRO A 1 223 ? -0.457 7.287 18.321 1.00 95.25 223 PRO A O 1
ATOM 1720 N N . TYR A 1 224 ? -1.534 5.905 19.714 1.00 95.44 224 TYR A N 1
ATOM 1721 C CA . TYR A 1 224 ? -2.074 5.055 18.655 1.00 95.44 224 TYR A CA 1
ATOM 1722 C C . TYR A 1 224 ? -3.106 5.807 17.804 1.00 95.44 224 TYR A C 1
ATOM 1724 O O . TYR A 1 224 ? -3.083 5.732 16.576 1.00 95.44 224 TYR A O 1
ATOM 1732 N N . GLN A 1 225 ? -3.995 6.570 18.448 1.00 96.19 225 GLN A N 1
ATOM 1733 C CA . GLN A 1 225 ? -4.977 7.400 17.747 1.00 96.19 225 GLN A CA 1
ATOM 1734 C C . GLN A 1 225 ? -4.297 8.458 16.872 1.00 96.19 225 GLN A C 1
ATOM 1736 O O . GLN A 1 225 ? -4.714 8.661 15.732 1.00 96.19 225 GLN A O 1
ATOM 1741 N N . ARG A 1 226 ? -3.241 9.106 17.383 1.00 96.81 226 ARG A N 1
ATOM 1742 C CA . ARG A 1 226 ? -2.453 10.096 16.639 1.00 96.81 226 ARG A CA 1
ATOM 1743 C C . ARG A 1 226 ? -1.775 9.479 15.425 1.00 96.81 226 ARG A C 1
ATOM 1745 O O . ARG A 1 226 ? -1.929 10.027 14.340 1.00 96.81 226 ARG A O 1
ATOM 1752 N N . ALA A 1 227 ? -1.122 8.327 15.579 1.00 95.69 227 ALA A N 1
ATOM 1753 C CA . ALA A 1 227 ? -0.474 7.620 14.475 1.00 95.69 227 ALA A CA 1
ATOM 1754 C C . ALA A 1 227 ? -1.473 7.164 13.392 1.00 95.69 227 ALA A C 1
ATOM 1756 O O . ALA A 1 227 ? -1.215 7.301 12.193 1.00 95.69 227 ALA A O 1
ATOM 1757 N N . LEU A 1 228 ? -2.645 6.650 13.785 1.00 96.19 228 LEU A N 1
ATOM 1758 C CA . LEU A 1 228 ? -3.697 6.266 12.835 1.00 96.19 228 LEU A CA 1
ATOM 1759 C C . LEU A 1 228 ? -4.279 7.489 12.112 1.00 96.19 228 LEU A C 1
ATOM 1761 O O . LEU A 1 228 ? -4.479 7.460 10.899 1.00 96.19 228 LEU A O 1
ATOM 1765 N N . PHE A 1 229 ? -4.521 8.578 12.844 1.00 97.38 229 PHE A N 1
ATOM 1766 C CA . PHE A 1 229 ? -4.994 9.836 12.276 1.00 97.38 229 PHE A CA 1
ATOM 1767 C C . PHE A 1 229 ? -3.985 10.415 11.275 1.00 97.38 229 PHE A C 1
ATOM 1769 O O . PHE A 1 229 ? -4.344 10.693 10.130 1.00 97.38 229 PHE A O 1
ATOM 1776 N N . SER A 1 230 ? -2.725 10.573 11.685 1.00 97.50 230 SER A N 1
ATOM 1777 C CA . SER A 1 230 ? -1.680 11.204 10.878 1.00 97.50 230 SER A CA 1
ATOM 1778 C C . SER A 1 230 ? -1.381 10.400 9.616 1.00 97.50 230 SER A C 1
ATOM 1780 O O . SER A 1 230 ? -1.352 10.975 8.527 1.00 97.50 230 SER A O 1
ATOM 1782 N N . SER A 1 231 ? -1.255 9.073 9.727 1.00 96.06 231 SER A N 1
ATOM 1783 C CA . SER A 1 231 ? -1.028 8.192 8.574 1.00 96.06 231 SER A CA 1
ATOM 1784 C C . SER A 1 231 ? -2.189 8.233 7.576 1.00 96.06 231 SER A C 1
ATOM 1786 O O . SER A 1 231 ? -1.957 8.345 6.369 1.00 96.06 231 SER A O 1
ATOM 1788 N N . TRP A 1 232 ? -3.442 8.217 8.050 1.00 96.62 232 TRP A N 1
ATOM 1789 C CA . TRP A 1 232 ? -4.612 8.303 7.175 1.00 96.62 232 TRP A CA 1
ATOM 1790 C C . TRP A 1 232 ? -4.672 9.647 6.442 1.00 96.62 232 TRP A C 1
ATOM 1792 O O . TRP A 1 232 ? -4.849 9.668 5.221 1.00 96.62 232 TRP A O 1
ATOM 1802 N N . VAL A 1 233 ? -4.491 10.760 7.163 1.00 97.25 233 VAL A N 1
ATOM 1803 C CA . VAL A 1 233 ? -4.531 12.122 6.600 1.00 97.25 233 VAL A CA 1
ATOM 1804 C C . VAL A 1 233 ? -3.404 12.319 5.590 1.00 97.25 233 VAL A C 1
ATOM 1806 O O . VAL A 1 233 ? -3.673 12.771 4.475 1.00 97.25 233 VAL A O 1
ATOM 1809 N N . ALA A 1 234 ? -2.171 11.933 5.935 1.00 96.88 234 ALA A N 1
ATOM 1810 C CA . ALA A 1 234 ? -1.020 12.036 5.043 1.00 96.88 234 ALA A CA 1
ATOM 1811 C C . ALA A 1 234 ? -1.240 11.236 3.753 1.00 96.88 234 ALA A C 1
ATOM 1813 O O . ALA A 1 234 ? -1.105 11.784 2.656 1.00 96.88 234 ALA A O 1
ATOM 1814 N N . ALA A 1 235 ? -1.656 9.969 3.876 1.00 95.56 235 ALA A N 1
ATOM 1815 C CA . ALA A 1 235 ? -1.925 9.097 2.738 1.00 95.56 235 ALA A CA 1
ATOM 1816 C C . ALA A 1 235 ? -3.001 9.667 1.811 1.00 95.56 235 ALA A C 1
ATOM 1818 O O . ALA A 1 235 ? -2.771 9.821 0.612 1.00 95.56 235 ALA A O 1
ATOM 1819 N N . HIS A 1 236 ? -4.161 10.041 2.351 1.00 95.38 236 HIS A N 1
ATOM 1820 C CA . HIS A 1 236 ? -5.279 10.509 1.532 1.00 95.38 236 HIS A CA 1
ATOM 1821 C C . HIS A 1 236 ? -5.017 11.883 0.909 1.00 95.38 236 HIS A C 1
ATOM 1823 O O . HIS A 1 236 ? -5.445 12.125 -0.223 1.00 95.38 236 HIS A O 1
ATOM 1829 N N . PHE A 1 237 ? -4.272 12.761 1.586 1.00 96.62 237 PHE A N 1
ATOM 1830 C CA . PHE A 1 237 ? -3.819 14.018 0.998 1.00 96.62 237 PHE A CA 1
ATOM 1831 C C . PHE A 1 237 ? -2.860 13.766 -0.169 1.00 96.62 237 PHE A C 1
ATOM 1833 O O . PHE A 1 237 ? -3.116 14.202 -1.296 1.00 96.62 237 PHE A O 1
ATOM 1840 N N . ILE A 1 238 ? -1.781 13.023 0.079 1.00 95.62 238 ILE A N 1
ATOM 1841 C CA . ILE A 1 238 ? -0.726 12.794 -0.909 1.00 95.62 238 ILE A CA 1
ATOM 1842 C C . ILE A 1 238 ? -1.258 11.999 -2.100 1.00 95.62 238 ILE A C 1
ATOM 1844 O O . ILE A 1 238 ? -0.971 12.347 -3.242 1.00 95.62 238 ILE A O 1
ATOM 1848 N N . TYR A 1 239 ? -2.092 10.981 -1.887 1.00 94.62 239 TYR A N 1
ATOM 1849 C CA . TYR A 1 239 ? -2.674 10.242 -3.004 1.00 94.62 239 TYR A CA 1
ATOM 1850 C C . TYR A 1 239 ? -3.625 11.106 -3.832 1.00 94.62 239 TYR A C 1
ATOM 1852 O O . TYR A 1 239 ? -3.669 10.953 -5.052 1.00 94.62 239 TYR A O 1
ATOM 1860 N N . LYS A 1 240 ? -4.356 12.044 -3.219 1.00 91.69 240 LYS A N 1
ATOM 1861 C CA . LYS A 1 240 ? -5.277 12.932 -3.941 1.00 91.69 240 LYS A CA 1
ATOM 1862 C C . LYS A 1 240 ? -4.548 14.008 -4.747 1.00 91.69 240 LYS A C 1
ATOM 1864 O O . LYS A 1 240 ? -4.885 14.211 -5.912 1.00 91.69 240 LYS A O 1
ATOM 1869 N N . TYR A 1 241 ? -3.565 14.679 -4.152 1.00 91.50 241 TYR A N 1
ATOM 1870 C CA . TYR A 1 241 ? -2.908 15.853 -4.748 1.00 91.50 241 TYR A CA 1
ATOM 1871 C C . TYR A 1 241 ? -1.526 15.560 -5.349 1.00 91.50 241 TYR A C 1
ATOM 1873 O O . TYR A 1 241 ? -0.957 16.409 -6.034 1.00 91.50 241 TYR A O 1
ATOM 1881 N N . GLY A 1 242 ? -1.009 14.348 -5.153 1.00 89.12 242 GLY A N 1
ATOM 1882 C CA . GLY A 1 242 ? 0.320 13.938 -5.582 1.00 89.12 242 GLY A CA 1
ATOM 1883 C C . GLY A 1 242 ? 1.431 14.490 -4.692 1.00 89.12 242 GLY A C 1
ATOM 1884 O O . GLY A 1 242 ? 1.208 15.239 -3.741 1.00 89.12 242 GLY A O 1
ATOM 1885 N N . VAL A 1 243 ? 2.671 14.155 -5.052 1.00 84.62 243 VAL A N 1
ATOM 1886 C CA . VAL A 1 243 ? 3.879 14.587 -4.330 1.00 84.62 243 VAL A CA 1
ATOM 1887 C C . VAL A 1 243 ? 4.077 16.109 -4.323 1.00 84.62 243 VAL A C 1
ATOM 1889 O O . VAL A 1 243 ? 4.832 16.617 -3.505 1.00 84.62 243 VAL A O 1
ATOM 1892 N N . ASN A 1 244 ? 3.406 16.851 -5.205 1.00 86.12 244 ASN A N 1
ATOM 1893 C CA . ASN A 1 244 ? 3.511 18.312 -5.308 1.00 86.12 244 ASN A CA 1
ATOM 1894 C C . ASN A 1 244 ? 2.321 19.045 -4.665 1.00 86.12 244 ASN A C 1
ATOM 1896 O O . ASN A 1 244 ? 2.047 20.193 -5.015 1.00 86.12 244 ASN A O 1
ATOM 1900 N N . GLY A 1 245 ? 1.589 18.382 -3.763 1.00 88.44 245 GLY A N 1
ATOM 1901 C CA . GLY A 1 245 ? 0.509 19.007 -3.007 1.00 88.44 245 GLY A CA 1
ATOM 1902 C C . GLY A 1 245 ? 0.992 20.260 -2.271 1.00 88.44 245 GLY A C 1
ATOM 1903 O O . GLY A 1 245 ? 1.987 20.229 -1.554 1.00 88.44 245 GLY A O 1
ATOM 1904 N N . THR A 1 246 ? 0.289 21.375 -2.462 1.00 92.81 246 THR A N 1
ATOM 1905 C CA . THR A 1 246 ? 0.631 22.660 -1.832 1.00 92.81 246 THR A CA 1
ATOM 1906 C C . THR A 1 246 ? -0.047 22.818 -0.471 1.00 92.81 246 THR A C 1
ATOM 1908 O O . THR A 1 246 ? -1.056 22.166 -0.192 1.00 92.81 246 THR A O 1
ATOM 1911 N N . SER A 1 247 ? 0.411 23.768 0.347 1.00 92.19 247 SER A N 1
ATOM 1912 C CA . SER A 1 247 ? -0.262 24.131 1.604 1.00 92.19 247 SER A CA 1
ATOM 1913 C C . SER A 1 247 ? -1.710 24.591 1.386 1.00 92.19 247 SER A C 1
ATOM 1915 O O . SER A 1 247 ? -2.573 24.319 2.214 1.00 92.19 247 SER A O 1
ATOM 1917 N N . VAL A 1 248 ? -2.016 25.222 0.243 1.00 94.19 248 VAL A N 1
ATOM 1918 C CA . VAL A 1 248 ? -3.395 25.592 -0.131 1.00 94.19 248 VAL A CA 1
ATOM 1919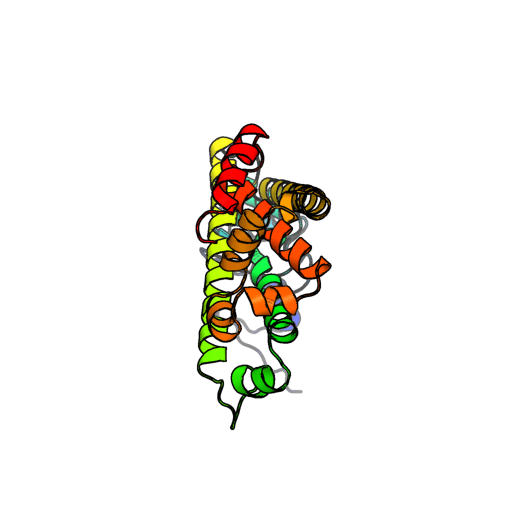 C C . VAL A 1 248 ? -4.238 24.347 -0.418 1.00 94.19 248 VAL A C 1
ATOM 1921 O O . VAL A 1 248 ? -5.400 24.277 -0.015 1.00 94.19 248 VAL A O 1
ATOM 1924 N N . ASN A 1 249 ? -3.669 23.333 -1.083 1.00 95.81 249 ASN A N 1
ATOM 1925 C CA . ASN A 1 249 ? -4.359 22.054 -1.256 1.00 95.81 249 ASN A CA 1
ATOM 1926 C C . ASN A 1 249 ? -4.617 21.385 0.092 1.00 95.81 249 ASN A C 1
ATOM 1928 O O . ASN A 1 249 ? -5.723 20.892 0.307 1.00 95.81 249 ASN A O 1
ATOM 1932 N N . PHE A 1 250 ? -3.628 21.402 0.989 1.00 95.06 250 PHE A N 1
ATOM 1933 C CA . PHE A 1 250 ? -3.769 20.823 2.318 1.00 95.06 250 PHE A CA 1
ATOM 1934 C C . PHE A 1 250 ? -4.843 21.545 3.130 1.00 95.06 250 PHE A C 1
ATOM 1936 O O . PHE A 1 250 ? -5.702 20.890 3.701 1.00 95.06 250 PHE A O 1
ATOM 1943 N N . PHE A 1 251 ? -4.876 22.879 3.107 1.00 94.12 251 PHE A N 1
ATOM 1944 C CA . PHE A 1 251 ? -5.922 23.661 3.766 1.00 94.12 251 PHE A CA 1
ATOM 1945 C C . PHE A 1 251 ? -7.326 23.269 3.284 1.00 94.12 251 PHE A C 1
ATOM 1947 O O . PHE A 1 251 ? -8.216 23.001 4.090 1.00 94.12 251 PHE A O 1
ATOM 1954 N N . ASN A 1 252 ? -7.526 23.175 1.966 1.00 93.75 252 ASN A N 1
ATOM 1955 C CA . ASN A 1 252 ? -8.813 22.758 1.407 1.00 93.75 252 ASN A CA 1
ATOM 1956 C C . ASN A 1 252 ? -9.159 21.308 1.768 1.00 93.75 252 ASN A C 1
ATOM 1958 O O . ASN A 1 252 ? -10.319 21.006 2.025 1.00 93.75 252 ASN A O 1
ATOM 1962 N N . PHE A 1 253 ? -8.165 20.421 1.812 1.00 95.31 253 PHE A N 1
ATOM 1963 C CA . PHE A 1 253 ? -8.343 19.037 2.239 1.00 95.31 253 PHE A CA 1
ATOM 1964 C C . PHE A 1 253 ? -8.703 18.933 3.727 1.00 95.31 253 PHE A C 1
ATOM 1966 O O . PHE A 1 253 ? -9.655 18.237 4.072 1.00 95.31 253 PHE A O 1
ATOM 1973 N N . ALA A 1 254 ? -8.012 19.673 4.594 1.00 94.06 254 ALA A N 1
ATOM 1974 C CA . ALA A 1 254 ? -8.223 19.681 6.038 1.00 94.06 254 ALA A CA 1
ATOM 1975 C C . ALA A 1 254 ? -9.670 20.048 6.404 1.00 94.06 254 ALA A C 1
ATOM 1977 O O . ALA A 1 254 ? -10.269 19.433 7.279 1.00 94.06 254 ALA A O 1
ATOM 1978 N N . ARG A 1 255 ? -10.282 20.975 5.657 1.00 91.50 255 ARG A N 1
ATOM 1979 C CA . ARG A 1 255 ? -11.690 21.367 5.839 1.00 91.50 255 ARG A CA 1
ATOM 1980 C C . ARG A 1 255 ? -12.695 20.242 5.581 1.00 91.50 255 ARG A C 1
ATOM 1982 O O . ARG A 1 255 ? -13.809 20.320 6.083 1.00 91.50 255 ARG A O 1
ATOM 1989 N N . THR A 1 256 ? -12.307 19.219 4.822 1.00 93.56 256 THR A N 1
ATOM 1990 C CA . THR A 1 256 ? -13.153 18.047 4.537 1.00 93.56 256 THR A CA 1
ATOM 1991 C C . THR A 1 256 ? -12.996 16.939 5.580 1.00 93.56 256 THR A C 1
ATOM 1993 O O . THR A 1 256 ? -13.756 15.976 5.578 1.00 93.56 256 THR A O 1
ATOM 1996 N N . LEU A 1 257 ? -12.030 17.043 6.504 1.00 93.50 257 LEU A N 1
ATOM 1997 C CA . LEU A 1 257 ? -11.737 15.963 7.454 1.00 93.50 257 LEU A CA 1
ATOM 1998 C C . LEU A 1 257 ? -12.887 15.703 8.430 1.00 93.50 257 LEU A C 1
ATOM 2000 O O . LEU A 1 257 ? -13.100 14.551 8.809 1.00 93.50 257 LEU A O 1
ATOM 2004 N N . ALA A 1 258 ? -13.640 16.746 8.776 1.00 89.69 258 ALA A N 1
ATOM 2005 C CA . ALA A 1 258 ? -14.818 16.664 9.633 1.00 89.69 258 ALA A CA 1
ATOM 2006 C C . ALA A 1 258 ? -16.074 16.116 8.924 1.00 89.69 258 ALA A C 1
ATOM 2008 O O . ALA A 1 258 ? -17.065 15.825 9.590 1.00 89.69 258 ALA A O 1
ATOM 2009 N N . GLU A 1 259 ? -16.074 15.973 7.593 1.00 81.25 259 GLU A N 1
ATOM 2010 C CA . GLU A 1 259 ? -17.227 15.425 6.865 1.00 81.25 259 GLU A CA 1
ATOM 2011 C C . GLU A 1 259 ? -17.464 13.971 7.300 1.00 81.25 259 GLU A C 1
ATOM 2013 O O . GLU A 1 259 ? -16.525 13.194 7.322 1.00 81.25 259 GLU A O 1
ATOM 2018 N N . GLY A 1 260 ? -18.684 13.569 7.664 1.00 58.22 260 GLY A N 1
ATOM 2019 C CA . GLY A 1 260 ? -18.971 12.188 8.096 1.00 58.22 260 GLY A CA 1
ATOM 2020 C C . GLY A 1 260 ? -18.516 11.812 9.518 1.00 58.22 260 GLY A C 1
ATOM 2021 O O . GLY A 1 260 ? -18.428 10.619 9.807 1.00 58.22 260 GLY A O 1
ATOM 2022 N N . ALA A 1 261 ? -18.202 12.804 10.363 1.00 51.16 261 ALA A N 1
ATOM 2023 C CA . ALA A 1 261 ? -18.034 12.656 11.816 1.00 51.16 261 ALA A CA 1
ATOM 2024 C C . ALA A 1 261 ? -19.356 12.408 12.565 1.00 51.16 261 ALA A C 1
ATOM 2026 O O . ALA A 1 261 ? -20.422 12.791 12.029 1.00 51.16 261 ALA A O 1
#

pLDDT: mean 93.46, std 9.54, range [29.77, 98.62]

Foldseek 3Di:
DDPPQDQDPVRDGDPDPVVCVLCVQLVAADQEAEDQDHDAQSDEPVRLCSQADPVRAGSYQEYQYLDPRNHPPVSLVVVVVSNRHYDDNLLRNCLVVLVVLLVVLLVLLDDPVRCCVAVDADPNHHDPLNVLSVVLSVVVSVVLSCLLVLLLVVVCVVVVNPDHSSVLSVLLVVQLVVQLVVQLPDCLCVPPLLLLLQCCVLHRVSSCVVRNSVSSVVRDDPSSSSSSSSNSLSSVQCSVQNSPQDPVSSVVSSVCSSPRD

Sequence (261 aa):
MMSSCHVSITGEVIADGTDFRNNAHLRFKADIFVPCGGRPEAINISNVSRLIDHDGKPHFKYIVEGANLFITQQARLFLEKRRVVLFKDSSANKGGVTSSSLEVLAGLGLSDSEYIEHMIFKDGKPSSFYESYVKDIQAIISSNASLEAGCIQREFQRLNGSKPRTLISDELSSKLNDLQAELESSDLFGDIASRRGVLGRAIPQTLVKQAGIDTLLGRLPEPYQRALFSSWVAAHFIYKYGVNGTSVNFFNFARTLAEGA

Mean predicted aligned error: 4.88 Å

InterPro domains:
  IPR006096 Glutamate/phenylalanine/leucine/valine/L-tryptophan dehydrogenase, C-terminal [PF00208] (22-156)
  IPR006096 Glutamate/phenylalanine/leucine/valine/L-tryptophan dehydrogenase, C-terminal [SM00839] (4-160)
  IPR036291 NAD(P)-binding domain superfamily [SSF51735] (20-178)

Secondary structure (DSSP, 8-state):
-----EEPTTS-EES-HHHHHHHGGGT--EEEE---SS-TTSB-TTTGGGGB-TTS-BSEEEEE--STT-B-HHHHHHHHTTT-EEE-HHHHTTHHHHHHHHHHHHHHHS-HHHHHHHTS-BTTB--HHHHHHHHHHHHHHHHHHHHHHHHHHHHHHHTTT-S-HHHHHHHHHHHHHHHHHHHHTSGGGG-HHHHHHHHHHHS-HHHHHHH-HHHHHHHS-HHHHHHHHHHHHHHHHHHHH-TT--HHHHHHHHTTTTTT-